Protein AF-A0A850EE92-F1 (afdb_monomer)

Structure (mmCIF, N/CA/C/O backbone):
data_AF-A0A850EE92-F1
#
_entry.id   AF-A0A850EE92-F1
#
loop_
_atom_site.group_PDB
_atom_site.id
_atom_site.type_symbol
_atom_site.label_atom_id
_atom_site.label_alt_id
_atom_site.label_comp_id
_atom_site.label_asym_id
_atom_site.label_entity_id
_atom_site.label_seq_id
_atom_site.pdbx_PDB_ins_code
_atom_site.Cartn_x
_atom_site.Cartn_y
_atom_site.Cartn_z
_atom_site.occupancy
_atom_site.B_iso_or_equiv
_atom_site.auth_seq_id
_atom_site.auth_comp_id
_atom_site.auth_asym_id
_atom_site.auth_atom_id
_atom_site.pdbx_PDB_model_num
ATOM 1 N N . MET A 1 1 ? -57.696 -21.822 19.695 1.00 56.91 1 MET A N 1
ATOM 2 C CA . MET A 1 1 ? -56.593 -21.749 18.703 1.00 56.91 1 MET A CA 1
ATOM 3 C C . MET A 1 1 ? -55.246 -21.284 19.276 1.00 56.91 1 MET A C 1
ATOM 5 O O . MET A 1 1 ? -54.225 -21.742 18.783 1.00 56.91 1 MET A O 1
ATOM 9 N N . HIS A 1 2 ? -55.198 -20.443 20.320 1.00 65.25 2 HIS A N 1
ATOM 10 C CA . HIS A 1 2 ? -53.924 -19.931 20.861 1.00 65.25 2 HIS A CA 1
ATOM 11 C C . HIS A 1 2 ? -53.046 -20.954 21.597 1.00 65.25 2 HIS A C 1
ATOM 13 O O . HIS A 1 2 ? -51.834 -20.937 21.410 1.00 65.25 2 HIS A O 1
ATOM 19 N N . LYS A 1 3 ? -53.625 -21.898 22.353 1.00 69.69 3 LYS A N 1
ATOM 20 C CA . LYS A 1 3 ? -52.836 -22.882 23.123 1.00 69.69 3 LYS A CA 1
ATOM 21 C C . LYS A 1 3 ? -51.936 -23.770 22.246 1.00 69.69 3 LYS A C 1
ATOM 23 O O . LYS A 1 3 ? -50.822 -24.083 22.639 1.00 69.69 3 LYS A O 1
ATOM 28 N N . ARG A 1 4 ? -52.375 -24.107 21.026 1.00 75.12 4 ARG A N 1
ATOM 29 C CA . ARG A 1 4 ? -51.599 -24.930 20.079 1.00 75.12 4 ARG A CA 1
ATOM 30 C C . ARG A 1 4 ? -50.374 -24.191 19.523 1.00 75.12 4 ARG A C 1
ATOM 32 O O . ARG A 1 4 ? -49.325 -24.805 19.380 1.00 75.12 4 ARG A O 1
ATOM 39 N N . LYS A 1 5 ? -50.491 -22.880 19.271 1.00 75.50 5 LYS A N 1
ATOM 40 C CA . LYS A 1 5 ? -49.380 -22.045 18.780 1.00 75.50 5 LYS A CA 1
ATOM 41 C C . LYS A 1 5 ? -48.315 -21.813 19.853 1.00 75.50 5 LYS A C 1
ATOM 43 O O . LYS A 1 5 ? -47.133 -21.858 19.541 1.00 75.50 5 LYS A O 1
ATOM 48 N N . VAL A 1 6 ? -48.731 -21.631 21.109 1.00 79.75 6 VAL A N 1
ATOM 49 C CA . VAL A 1 6 ? -47.796 -21.473 22.235 1.00 79.75 6 VAL A CA 1
ATOM 50 C C . VAL A 1 6 ? -46.966 -22.744 22.419 1.00 79.75 6 VAL A C 1
ATOM 52 O O . VAL A 1 6 ? -45.747 -22.660 22.445 1.00 79.75 6 VAL A O 1
ATOM 55 N N . ILE A 1 7 ? -47.602 -23.923 22.419 1.00 85.12 7 ILE A N 1
ATOM 56 C CA . ILE A 1 7 ? -46.894 -25.208 22.554 1.00 85.12 7 ILE A CA 1
ATOM 57 C C . ILE A 1 7 ? -45.896 -25.426 21.404 1.00 85.12 7 ILE A C 1
ATOM 59 O O . ILE A 1 7 ? -44.762 -25.825 21.649 1.00 85.12 7 ILE A O 1
ATOM 63 N N . GLN A 1 8 ? -46.274 -25.120 20.158 1.00 78.75 8 GLN A N 1
ATOM 64 C CA . GLN A 1 8 ? -45.367 -25.244 19.008 1.00 78.75 8 GLN A CA 1
ATOM 65 C C . GLN A 1 8 ? -44.145 -24.320 19.113 1.00 78.75 8 GLN A C 1
ATOM 67 O O . GLN A 1 8 ? -43.035 -24.732 18.786 1.00 78.75 8 GLN A O 1
ATOM 72 N N . MET A 1 9 ? -44.334 -23.096 19.606 1.00 80.94 9 MET A N 1
ATOM 73 C CA . MET A 1 9 ? -43.251 -22.129 19.773 1.00 80.94 9 MET A CA 1
ATOM 74 C C . MET A 1 9 ? -42.292 -22.534 20.902 1.00 80.94 9 MET A C 1
ATOM 76 O O . MET A 1 9 ? -41.080 -22.429 20.738 1.00 80.94 9 MET A O 1
ATOM 80 N N . THR A 1 10 ? -42.804 -23.082 22.010 1.00 81.44 10 THR A N 1
ATOM 81 C CA . THR A 1 10 ? -41.959 -23.600 23.100 1.00 81.44 10 THR A CA 1
ATOM 82 C C . THR A 1 10 ? -41.133 -24.812 22.658 1.00 81.4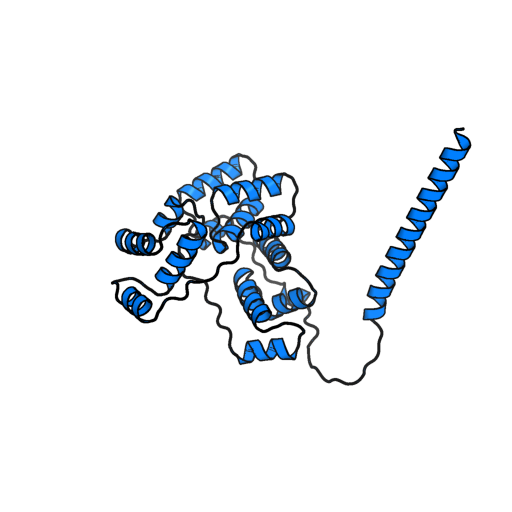4 10 THR A C 1
ATOM 84 O O . THR A 1 10 ? -39.959 -24.912 23.007 1.00 81.44 10 THR A O 1
ATOM 87 N N . VAL A 1 11 ? -41.710 -25.705 21.845 1.00 85.19 11 VAL A N 1
ATOM 88 C CA . VAL A 1 11 ? -40.990 -26.861 21.282 1.00 85.19 11 VAL A CA 1
ATOM 89 C C . VAL A 1 11 ? -39.874 -26.412 20.335 1.00 85.19 11 VAL A C 1
ATOM 91 O O . VAL A 1 11 ? -38.766 -26.935 20.417 1.00 85.19 11 VAL A O 1
ATOM 94 N N . LEU A 1 12 ? -40.118 -25.405 19.489 1.00 83.88 12 LEU A N 1
ATOM 95 C CA . LEU A 1 12 ? -39.099 -24.866 18.582 1.00 83.88 12 LEU A CA 1
ATOM 96 C C . LEU A 1 12 ? -37.901 -24.275 19.347 1.00 83.88 12 LEU A C 1
ATOM 98 O O . LEU A 1 12 ? -36.755 -24.534 18.988 1.00 83.88 12 LEU A O 1
ATOM 102 N N . ILE A 1 13 ? -38.163 -23.523 20.422 1.00 84.38 13 ILE A N 1
ATOM 103 C CA . ILE A 1 13 ? -37.115 -22.929 21.266 1.00 84.38 13 ILE A CA 1
ATOM 104 C C . ILE A 1 13 ? -36.291 -24.021 21.962 1.00 84.38 13 ILE A C 1
ATOM 106 O O . ILE A 1 13 ? -35.067 -23.927 21.997 1.00 84.38 13 ILE A O 1
ATOM 110 N N . MET A 1 14 ? -36.933 -25.086 22.455 1.00 80.81 14 MET A N 1
ATOM 111 C CA . MET A 1 14 ? -36.221 -26.227 23.044 1.00 80.81 14 MET A CA 1
ATOM 112 C C . MET A 1 14 ? -35.342 -26.963 22.024 1.00 80.81 14 MET A C 1
ATOM 114 O O . MET A 1 14 ? -34.214 -27.327 22.350 1.00 80.81 14 MET A O 1
ATOM 118 N N . ILE A 1 15 ? -35.813 -27.145 20.786 1.00 83.06 15 ILE A N 1
ATOM 119 C CA . ILE A 1 15 ? -35.017 -27.769 19.718 1.00 83.06 15 ILE A CA 1
ATOM 120 C C . ILE A 1 15 ? -33.811 -26.891 19.360 1.00 83.06 15 ILE A C 1
ATOM 122 O O . ILE A 1 15 ? -32.698 -27.401 19.266 1.00 83.06 15 ILE A O 1
ATOM 126 N N . LEU A 1 16 ? -33.998 -25.574 19.223 1.00 74.81 16 LEU A N 1
ATOM 127 C CA . LEU A 1 16 ? -32.904 -24.627 18.971 1.00 74.81 16 LEU A CA 1
ATOM 128 C C . LEU A 1 16 ? -31.862 -24.633 20.097 1.00 74.81 16 LEU A C 1
ATOM 130 O O . LEU A 1 16 ? -30.666 -24.651 19.814 1.00 74.81 16 LEU A O 1
ATOM 134 N N . ALA A 1 17 ? -32.298 -24.685 21.359 1.00 76.88 17 ALA A N 1
ATOM 135 C CA . ALA A 1 17 ? -31.398 -24.784 22.507 1.00 76.88 17 ALA A CA 1
ATOM 136 C C . ALA A 1 17 ? -30.593 -26.097 22.502 1.00 76.88 17 ALA A C 1
ATOM 138 O O . ALA A 1 17 ? -29.390 -26.075 22.756 1.00 76.88 17 ALA A O 1
ATOM 139 N N . LEU A 1 18 ? -31.221 -27.222 22.144 1.00 75.50 18 LEU A N 1
ATOM 140 C CA . LEU A 1 18 ? -30.546 -28.520 22.033 1.00 75.50 18 LEU A CA 1
ATOM 141 C C . LEU A 1 18 ? -29.536 -28.560 20.878 1.00 75.50 18 LEU A C 1
ATOM 143 O O . LEU A 1 18 ? -28.435 -29.076 21.053 1.00 75.50 18 LEU A O 1
ATOM 147 N N . VAL A 1 19 ? -29.869 -27.980 19.720 1.00 76.75 19 VAL A N 1
ATOM 148 C CA . VAL A 1 19 ? -28.941 -27.873 18.580 1.00 76.75 19 VAL A CA 1
ATOM 149 C C . VAL A 1 19 ? -27.755 -26.973 18.930 1.00 76.75 19 VAL A C 1
ATOM 151 O O . VAL A 1 19 ? -26.618 -27.312 18.608 1.00 76.75 19 VAL A O 1
ATOM 154 N N . PHE A 1 20 ? -27.989 -25.870 19.646 1.00 69.25 20 PHE A N 1
ATOM 155 C CA . PHE A 1 20 ? -26.919 -24.984 20.102 1.00 69.25 20 PHE A CA 1
ATOM 156 C C . PHE A 1 20 ? -25.996 -25.681 21.114 1.00 69.25 20 PHE A C 1
ATOM 158 O O . PHE A 1 20 ? -24.777 -25.623 20.973 1.00 69.25 20 PHE A O 1
ATOM 165 N N . GLN A 1 21 ? -26.550 -26.420 22.081 1.00 66.75 21 GLN A N 1
ATOM 166 C CA . GLN A 1 21 ? -25.757 -27.201 23.038 1.00 66.75 21 GLN A CA 1
ATOM 167 C C . GLN A 1 21 ? -24.964 -28.327 22.362 1.00 66.75 21 GLN A C 1
ATOM 169 O O . GLN A 1 21 ? -23.796 -28.522 22.692 1.00 66.75 21 GLN A O 1
ATOM 174 N N . ALA A 1 22 ? -25.551 -29.026 21.386 1.00 69.19 22 ALA A N 1
ATOM 175 C CA . ALA A 1 22 ? -24.850 -30.041 20.603 1.00 69.19 22 ALA A CA 1
ATOM 176 C C . ALA A 1 22 ? -23.732 -29.434 19.737 1.00 69.19 22 ALA A C 1
ATOM 178 O O . ALA A 1 22 ? -22.657 -30.022 19.637 1.00 69.19 22 ALA A O 1
ATOM 179 N N . GLY A 1 23 ? -23.948 -28.243 19.167 1.00 62.97 23 GLY A N 1
ATOM 180 C CA . GLY A 1 23 ? -22.934 -27.495 18.421 1.00 62.97 23 GLY A CA 1
ATOM 181 C C . GLY A 1 23 ? -21.757 -27.063 19.296 1.00 62.97 23 GLY A C 1
ATOM 182 O O . GLY A 1 23 ? -20.607 -27.276 18.920 1.00 62.97 23 GLY A O 1
ATOM 183 N N . VAL A 1 24 ? -22.029 -26.544 20.499 1.00 67.50 24 VAL A N 1
ATOM 184 C CA . VAL A 1 24 ? -20.986 -26.190 21.478 1.00 67.50 24 VAL A CA 1
ATOM 185 C C . VAL A 1 24 ? -20.224 -27.436 21.940 1.00 67.50 24 VAL A C 1
ATOM 187 O O . VAL A 1 24 ? -18.999 -27.400 21.996 1.00 67.50 24 VAL A O 1
ATOM 190 N N . PHE A 1 25 ? -20.907 -28.557 22.201 1.00 63.19 25 PHE A N 1
ATOM 191 C CA . PHE A 1 25 ? -20.247 -29.817 22.566 1.00 63.19 25 PHE A CA 1
ATOM 192 C C . PHE A 1 25 ? -19.413 -30.412 21.429 1.00 63.19 25 PHE A C 1
ATOM 194 O O . PHE A 1 25 ? -18.336 -30.937 21.687 1.00 63.19 25 PHE A O 1
ATOM 201 N N . ALA A 1 26 ? -19.872 -30.340 20.178 1.00 61.59 26 ALA A N 1
ATOM 202 C CA . ALA A 1 26 ? -19.090 -30.787 19.028 1.00 61.59 26 ALA A CA 1
ATOM 203 C C . ALA A 1 26 ? -17.853 -29.900 18.823 1.00 61.59 26 ALA A C 1
ATOM 205 O O . ALA A 1 26 ? -16.766 -30.424 18.592 1.00 61.59 26 ALA A O 1
ATOM 206 N N . TYR A 1 27 ? -17.993 -28.581 18.986 1.00 57.88 27 TYR A N 1
ATOM 207 C CA . TYR A 1 27 ? -16.882 -27.635 18.888 1.00 57.88 27 TYR A CA 1
ATOM 208 C C . TYR A 1 27 ? -15.830 -27.868 19.980 1.00 57.88 27 TYR A C 1
ATOM 210 O O . TYR A 1 27 ? -14.642 -27.954 19.680 1.00 57.88 27 TYR A O 1
ATOM 218 N N . THR A 1 28 ? -16.245 -28.061 21.237 1.00 59.94 28 THR A N 1
ATOM 219 C CA . THR A 1 28 ? -15.303 -28.356 22.328 1.00 59.94 28 THR A CA 1
ATOM 220 C C . THR A 1 28 ? -14.673 -29.737 22.192 1.00 59.94 28 THR A C 1
ATOM 222 O O . THR A 1 28 ? -13.505 -29.889 22.535 1.00 59.94 28 THR A O 1
ATOM 225 N N . LYS A 1 29 ? -15.377 -30.736 21.639 1.00 53.06 29 LYS A N 1
ATOM 226 C CA . LYS A 1 29 ? -14.781 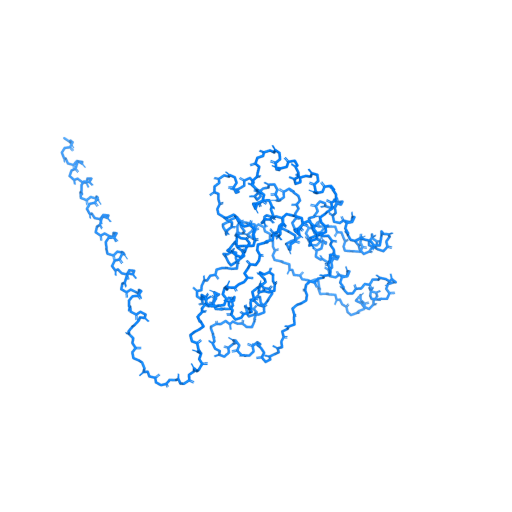-32.050 21.348 1.00 53.06 29 LYS A CA 1
ATOM 227 C C . LYS A 1 29 ? -13.774 -31.993 20.203 1.00 53.06 29 LYS A C 1
ATOM 229 O O . LYS A 1 29 ? -12.739 -32.631 20.314 1.00 53.06 29 LYS A O 1
ATOM 234 N N . VAL A 1 30 ? -14.032 -31.230 19.140 1.00 50.28 30 VAL A N 1
ATOM 235 C CA . VAL A 1 30 ? -13.058 -31.026 18.051 1.00 50.28 30 VAL A CA 1
ATOM 236 C C . VAL A 1 30 ? -11.829 -30.270 18.566 1.00 50.28 30 VAL A C 1
ATOM 238 O O . VAL A 1 30 ? -10.710 -30.680 18.278 1.00 50.28 30 VAL A O 1
ATOM 241 N N . ALA A 1 31 ? -12.022 -29.258 19.418 1.00 50.53 31 ALA A N 1
ATOM 242 C CA . ALA A 1 31 ? -10.922 -28.551 20.076 1.00 50.53 31 ALA A CA 1
ATOM 243 C C . ALA A 1 31 ? -10.152 -29.426 21.091 1.00 50.53 31 ALA A C 1
ATOM 245 O O . ALA A 1 31 ? -8.950 -29.256 21.261 1.00 50.53 31 ALA A O 1
ATOM 246 N N . ALA A 1 32 ? -10.814 -30.384 21.751 1.00 43.31 32 ALA A N 1
ATOM 247 C CA . ALA A 1 32 ? -10.183 -31.282 22.723 1.00 43.31 32 ALA A CA 1
ATOM 248 C C . ALA A 1 32 ? -9.509 -32.515 22.087 1.00 43.31 32 ALA A C 1
ATOM 250 O O . ALA A 1 32 ? -8.540 -33.028 22.641 1.00 43.31 32 ALA A O 1
ATOM 251 N N . VAL A 1 33 ? -9.978 -32.982 20.924 1.00 44.41 33 VAL A N 1
ATOM 252 C CA . VAL A 1 33 ? -9.369 -34.102 20.175 1.00 44.41 33 VAL A CA 1
ATOM 253 C C . VAL A 1 33 ? -8.049 -33.694 19.503 1.00 44.41 33 VAL A C 1
ATOM 255 O O . VAL A 1 33 ? -7.228 -34.557 19.217 1.00 44.41 33 VAL A O 1
ATOM 258 N N . GLN A 1 34 ? -7.770 -32.395 19.346 1.00 44.06 34 GLN A N 1
ATOM 259 C CA . GLN A 1 34 ? -6.450 -31.912 18.918 1.00 44.06 34 GLN A CA 1
ATOM 260 C C . GLN A 1 34 ? -5.359 -31.995 19.999 1.00 44.06 34 GLN A C 1
ATOM 262 O O . GLN A 1 34 ? -4.189 -31.863 19.662 1.00 44.06 34 GLN A O 1
ATOM 267 N N . ASN A 1 35 ? -5.714 -32.261 21.263 1.00 44.28 35 ASN A N 1
ATOM 268 C CA . ASN A 1 35 ? -4.758 -32.282 22.377 1.00 44.28 35 ASN A CA 1
ATOM 269 C C . ASN A 1 35 ? -4.468 -33.677 22.947 1.00 44.28 35 ASN A C 1
ATOM 271 O O . ASN A 1 35 ? -3.773 -33.767 23.950 1.00 44.28 35 ASN A O 1
ATOM 275 N N . ASN A 1 36 ? -4.975 -34.759 22.349 1.00 43.72 36 ASN A N 1
ATOM 276 C CA . ASN A 1 36 ? -4.663 -36.120 22.795 1.00 43.72 36 ASN A CA 1
ATOM 277 C C . ASN A 1 36 ? -4.702 -37.109 21.621 1.00 43.72 36 ASN A C 1
ATOM 279 O O . ASN A 1 36 ? -5.711 -37.781 21.406 1.00 43.72 36 ASN A O 1
ATOM 283 N N . HIS A 1 37 ? -3.596 -37.221 20.885 1.00 37.47 37 HIS A N 1
ATOM 284 C CA . HIS A 1 37 ? -3.200 -38.513 20.331 1.00 37.47 37 HIS A CA 1
ATOM 285 C C . HIS A 1 37 ? -1.677 -38.618 20.208 1.00 37.47 37 HIS A C 1
ATOM 287 O O . HIS A 1 37 ? -1.041 -37.871 19.471 1.00 37.47 37 HIS A O 1
ATOM 293 N N . ASP A 1 38 ? -1.168 -39.561 20.996 1.00 36.72 38 ASP A N 1
ATOM 294 C CA . ASP A 1 38 ? 0.151 -40.182 21.052 1.00 36.72 38 ASP A CA 1
ATOM 295 C C . ASP A 1 38 ? 1.101 -39.963 19.864 1.00 36.72 38 ASP A C 1
ATOM 297 O O . ASP A 1 38 ? 0.851 -40.385 18.733 1.00 36.72 38 ASP A O 1
ATOM 301 N N . GLU A 1 39 ? 2.257 -39.387 20.206 1.00 43.28 39 GLU A N 1
ATOM 302 C CA . GLU A 1 39 ? 3.597 -39.914 19.924 1.00 43.28 39 GLU A CA 1
ATOM 303 C C . GLU A 1 39 ? 3.634 -41.201 19.078 1.00 43.28 39 GLU A C 1
ATOM 305 O O . GLU A 1 39 ? 3.731 -42.327 19.566 1.00 43.28 39 GLU A O 1
ATOM 310 N N . SER A 1 40 ? 3.675 -41.009 17.763 1.00 38.09 40 SER A N 1
ATOM 311 C CA . SER A 1 40 ? 4.392 -41.901 16.860 1.00 38.09 40 SER A CA 1
ATOM 312 C C . SER A 1 40 ? 5.526 -41.097 16.240 1.00 38.09 40 SER A C 1
ATOM 314 O O . SER A 1 40 ? 5.304 -40.206 15.424 1.00 38.09 40 SER A O 1
ATOM 316 N N . ALA A 1 41 ? 6.727 -41.390 16.733 1.00 44.22 41 ALA A N 1
ATOM 317 C CA . ALA A 1 41 ? 8.036 -40.901 16.328 1.00 44.22 41 ALA A CA 1
ATOM 318 C C . ALA A 1 41 ? 8.118 -40.338 14.895 1.00 44.22 41 ALA A C 1
ATOM 320 O O . ALA A 1 41 ? 8.374 -41.064 13.933 1.00 44.22 41 ALA A O 1
ATOM 321 N N . LEU A 1 42 ? 8.026 -39.014 14.784 1.00 35.12 42 LEU A N 1
ATOM 322 C CA . LEU A 1 42 ? 8.759 -38.270 13.773 1.00 35.12 42 LEU A CA 1
ATOM 323 C C . LEU A 1 42 ? 9.428 -37.080 14.456 1.00 35.12 42 LEU A C 1
ATOM 325 O O . LEU A 1 42 ? 8.796 -36.104 14.848 1.00 35.12 42 LEU A O 1
ATOM 329 N N . ASP A 1 43 ? 10.730 -37.240 14.631 1.00 42.84 43 ASP A N 1
ATOM 330 C CA . ASP A 1 43 ? 11.697 -36.245 15.060 1.00 42.84 43 ASP A CA 1
ATOM 331 C C . ASP A 1 43 ? 11.644 -35.034 14.107 1.00 42.84 43 ASP A C 1
ATOM 333 O O . ASP A 1 43 ? 12.321 -34.993 13.081 1.00 42.84 43 ASP A O 1
ATOM 337 N N . SER A 1 44 ? 10.779 -34.058 14.396 1.00 35.75 44 SER A N 1
ATOM 338 C CA . SER A 1 44 ? 10.851 -32.729 13.789 1.00 35.75 44 SER A CA 1
ATOM 339 C C . SER A 1 44 ? 10.878 -31.676 14.885 1.00 35.75 44 SER A C 1
ATOM 341 O O . SER A 1 44 ? 9.862 -31.239 15.420 1.00 35.75 44 SER A O 1
ATOM 343 N N . LYS A 1 45 ? 12.111 -31.307 15.200 1.00 36.56 45 LYS A N 1
ATOM 344 C CA . LYS A 1 45 ? 12.603 -30.171 15.968 1.00 36.56 45 LYS A CA 1
ATOM 345 C C . LYS A 1 45 ? 11.989 -28.831 15.518 1.00 36.56 45 LYS A C 1
ATOM 347 O O . LYS A 1 45 ? 12.682 -27.993 14.948 1.00 36.56 45 LYS A O 1
ATOM 352 N N . TYR A 1 46 ? 10.706 -28.618 15.778 1.00 41.28 46 TYR A N 1
ATOM 353 C CA . TYR A 1 46 ? 10.121 -27.284 15.836 1.00 41.28 46 TYR A CA 1
ATOM 354 C C . TYR A 1 46 ? 9.882 -26.977 17.305 1.00 41.28 46 TYR A C 1
ATOM 356 O O . TYR A 1 46 ? 8.953 -27.481 17.927 1.00 41.28 46 TYR A O 1
ATOM 364 N N . GLU A 1 47 ? 10.810 -26.202 17.860 1.00 42.38 47 GLU A N 1
ATOM 365 C CA . GLU A 1 47 ? 10.622 -25.468 19.104 1.00 42.38 47 GLU A CA 1
ATOM 366 C C . GLU A 1 47 ? 9.234 -24.820 19.044 1.00 42.38 47 GLU A C 1
ATOM 368 O O . GLU A 1 47 ? 8.933 -24.106 18.086 1.00 42.38 47 GLU A O 1
ATOM 373 N N . GLU A 1 48 ? 8.371 -25.128 20.010 1.00 43.91 48 GLU A N 1
ATOM 374 C CA . GLU A 1 48 ? 7.099 -24.444 20.205 1.00 43.91 48 GLU A CA 1
ATOM 375 C C . GLU A 1 48 ? 7.433 -22.957 20.377 1.00 43.91 48 GLU A C 1
ATOM 377 O O . GLU A 1 48 ? 7.903 -22.523 21.429 1.00 43.91 48 GLU A O 1
ATOM 382 N N . ILE A 1 49 ? 7.338 -22.194 19.282 1.00 47.03 49 ILE A N 1
ATOM 383 C CA . ILE A 1 49 ? 7.672 -20.775 19.271 1.00 47.03 49 ILE A CA 1
ATOM 384 C C . ILE A 1 49 ? 6.715 -20.123 20.261 1.00 47.03 49 ILE A C 1
ATOM 386 O O . ILE A 1 49 ? 5.518 -20.012 19.995 1.00 47.03 49 ILE A O 1
ATOM 390 N N . ASP A 1 50 ? 7.239 -19.700 21.411 1.00 54.22 50 ASP A N 1
ATOM 391 C CA . ASP A 1 50 ? 6.507 -18.901 22.386 1.00 54.22 50 ASP A CA 1
ATOM 392 C C . ASP A 1 50 ? 6.220 -17.529 21.757 1.00 54.22 50 ASP A C 1
ATOM 394 O O . ASP A 1 50 ? 6.968 -16.560 21.915 1.00 54.22 50 ASP A O 1
ATOM 398 N N . LEU A 1 51 ? 5.135 -17.466 20.977 1.00 48.06 51 LEU A N 1
ATOM 399 C CA . LEU A 1 51 ? 4.680 -16.288 20.236 1.00 48.06 51 LEU A CA 1
ATOM 400 C C . LEU A 1 51 ? 4.502 -15.070 21.158 1.00 48.06 51 LEU A C 1
ATOM 402 O O . LEU A 1 51 ? 4.665 -13.936 20.710 1.00 48.06 51 LEU A O 1
ATOM 406 N N . LYS A 1 52 ? 4.248 -15.286 22.459 1.00 47.66 52 LYS A N 1
ATOM 407 C CA . LYS A 1 52 ? 4.144 -14.207 23.453 1.00 47.66 52 LYS A CA 1
ATOM 408 C C . LYS A 1 52 ? 5.498 -13.585 23.789 1.00 47.66 52 LYS A C 1
ATOM 410 O O . LYS A 1 52 ? 5.556 -12.404 24.121 1.00 47.66 52 LYS A O 1
ATOM 415 N N . LYS A 1 53 ? 6.589 -14.349 23.689 1.00 48.50 53 LYS A N 1
ATOM 416 C CA . LYS A 1 53 ? 7.953 -13.886 23.979 1.00 48.50 53 LYS A CA 1
ATOM 417 C C . LYS A 1 53 ? 8.594 -13.146 22.800 1.00 48.50 53 LYS A C 1
ATOM 419 O O . LYS A 1 53 ? 9.470 -12.317 23.026 1.00 48.50 53 LYS A O 1
ATOM 424 N N . LEU A 1 54 ? 8.136 -13.387 21.565 1.00 47.06 54 LEU A N 1
ATOM 425 C CA . LEU A 1 54 ? 8.567 -12.641 20.369 1.00 47.06 54 LEU A CA 1
ATOM 426 C C . LEU A 1 54 ? 7.836 -11.301 20.164 1.00 47.06 54 LEU A C 1
ATOM 428 O O . LEU A 1 54 ? 8.371 -10.421 19.497 1.00 47.06 54 LEU A O 1
ATOM 432 N N . GLN A 1 55 ? 6.656 -11.102 20.758 1.00 50.50 55 GLN A N 1
ATOM 433 C CA . GLN A 1 55 ? 5.865 -9.867 20.610 1.00 50.50 55 GLN A CA 1
ATOM 434 C C . GLN A 1 55 ? 6.413 -8.650 21.388 1.00 50.50 55 GLN A C 1
ATOM 436 O O . GLN A 1 55 ? 5.916 -7.533 21.234 1.00 50.50 55 GLN A O 1
ATOM 441 N N . SER A 1 56 ? 7.441 -8.810 22.229 1.00 44.19 56 SER A N 1
ATOM 442 C CA . SER A 1 56 ? 7.854 -7.775 23.182 1.00 44.19 56 SER A CA 1
ATOM 443 C C . SER A 1 56 ? 8.854 -6.750 22.619 1.00 44.19 56 SER A C 1
ATOM 445 O O . SER A 1 56 ? 9.965 -6.652 23.141 1.00 44.19 56 SER A O 1
ATOM 447 N N . LYS A 1 57 ? 8.478 -5.973 21.587 1.00 51.19 57 LYS A N 1
ATOM 448 C CA . LYS A 1 57 ? 8.995 -4.596 21.366 1.00 51.19 57 LYS A CA 1
ATOM 449 C C . LYS A 1 57 ? 8.293 -3.811 20.240 1.00 51.19 57 LYS A C 1
ATOM 451 O O . LYS A 1 57 ? 8.960 -3.186 19.420 1.00 51.19 57 LYS A O 1
ATOM 456 N N . ILE A 1 58 ? 6.961 -3.795 20.180 1.00 55.94 58 ILE A N 1
ATOM 457 C CA . ILE A 1 58 ? 6.277 -2.875 19.253 1.00 55.94 58 ILE A CA 1
ATOM 458 C C . ILE A 1 58 ? 6.328 -1.465 19.855 1.00 55.94 58 ILE A C 1
ATOM 460 O O . ILE A 1 58 ? 5.596 -1.139 20.787 1.00 55.94 58 ILE A O 1
ATOM 464 N N . THR A 1 59 ? 7.248 -0.636 19.361 1.00 61.47 59 THR A N 1
ATOM 465 C CA . THR A 1 59 ? 7.256 0.800 19.657 1.00 61.47 59 THR A CA 1
ATOM 466 C C . THR A 1 59 ? 6.105 1.433 18.886 1.00 61.47 59 THR A C 1
ATOM 468 O O . THR A 1 59 ? 6.124 1.437 17.657 1.00 61.47 59 THR A O 1
ATOM 471 N N . LYS A 1 60 ? 5.104 1.956 19.600 1.00 75.25 60 LYS A N 1
ATOM 472 C CA . LYS A 1 60 ? 3.976 2.673 18.996 1.00 75.25 60 LYS A CA 1
ATOM 473 C C . LYS A 1 60 ? 4.481 3.838 18.141 1.00 75.25 60 LYS A C 1
ATOM 475 O O . LYS A 1 60 ? 5.324 4.615 18.597 1.00 75.25 60 LYS A O 1
ATOM 480 N N . VAL A 1 61 ? 3.961 3.953 16.921 1.00 82.56 61 VAL A N 1
ATOM 481 C CA . VAL A 1 61 ? 4.353 5.006 15.978 1.00 82.56 61 VAL A CA 1
ATOM 482 C C . VAL A 1 61 ? 3.587 6.284 16.308 1.00 82.56 61 VAL A C 1
ATOM 484 O O . VAL A 1 61 ? 2.361 6.273 16.419 1.00 82.56 61 VAL A O 1
ATOM 487 N N . THR A 1 62 ? 4.298 7.398 16.483 1.00 87.81 62 THR A N 1
ATOM 488 C CA . THR A 1 62 ? 3.661 8.708 16.680 1.00 87.81 62 THR A CA 1
ATOM 489 C C . THR A 1 62 ? 3.144 9.267 15.355 1.00 87.81 62 THR A C 1
ATOM 491 O O . THR A 1 62 ? 3.634 8.918 14.282 1.00 87.81 62 THR A O 1
ATOM 494 N N . PHE A 1 63 ? 2.181 10.189 15.411 1.00 87.69 63 PHE A N 1
ATOM 495 C CA . PHE A 1 63 ? 1.659 10.841 14.206 1.00 87.69 63 PHE A CA 1
ATOM 496 C C . PHE A 1 63 ? 2.760 11.558 13.397 1.00 87.69 63 PHE A C 1
ATOM 498 O O . PHE A 1 63 ? 2.822 11.440 12.177 1.00 87.69 63 PHE A O 1
ATOM 505 N N . GLU A 1 64 ? 3.707 12.216 14.069 1.00 89.88 64 GLU A N 1
ATOM 506 C CA . GLU A 1 64 ? 4.864 12.851 13.421 1.00 89.88 64 GLU A CA 1
ATOM 507 C C . GLU A 1 64 ? 5.786 11.835 12.728 1.00 89.88 64 GLU A C 1
ATOM 509 O O . GLU A 1 64 ? 6.270 12.079 11.620 1.00 89.88 64 GLU A O 1
ATOM 514 N N . GLN A 1 65 ? 6.024 10.681 13.364 1.00 91.75 65 GLN A N 1
ATOM 515 C CA . GLN A 1 65 ? 6.798 9.593 12.763 1.00 91.75 65 GLN A CA 1
ATOM 516 C C . GLN A 1 65 ? 6.095 9.050 11.520 1.00 91.75 65 GLN A C 1
ATOM 518 O O . GLN A 1 65 ? 6.755 8.867 10.501 1.00 91.75 65 GLN A O 1
ATOM 523 N N . PHE A 1 66 ? 4.774 8.879 11.580 1.00 92.56 66 PHE A N 1
ATOM 524 C CA . PHE A 1 66 ? 3.949 8.466 10.449 1.00 92.56 66 PHE A CA 1
ATOM 525 C C . PHE A 1 66 ? 4.074 9.440 9.264 1.00 92.56 66 PHE A C 1
ATOM 527 O O . PHE A 1 66 ? 4.418 9.019 8.159 1.00 92.56 66 PHE A O 1
ATOM 534 N N . LEU A 1 67 ? 3.891 10.749 9.487 1.00 93.06 67 LEU A N 1
ATOM 535 C CA . LEU A 1 67 ? 4.005 11.749 8.415 1.00 93.06 67 LEU A CA 1
ATOM 536 C C . LEU A 1 67 ? 5.382 11.711 7.735 1.00 93.06 67 LEU A C 1
ATOM 538 O O . LEU A 1 67 ? 5.489 11.834 6.512 1.00 93.06 67 LEU A O 1
ATOM 542 N N . LYS A 1 68 ? 6.437 11.504 8.532 1.00 91.88 68 LYS A N 1
ATOM 543 C CA . LYS A 1 68 ? 7.818 11.412 8.055 1.00 91.88 68 LYS A CA 1
ATOM 544 C C . LYS A 1 68 ? 8.103 10.111 7.302 1.00 91.88 68 LYS A C 1
ATOM 546 O O . LYS A 1 68 ? 8.750 10.161 6.259 1.00 91.88 68 LYS A O 1
ATOM 551 N N . GLU A 1 69 ? 7.656 8.971 7.828 1.00 89.94 69 GLU A N 1
ATOM 552 C CA . GLU A 1 69 ? 7.854 7.635 7.245 1.00 89.94 69 GLU A CA 1
ATOM 553 C C . GLU A 1 69 ? 7.261 7.567 5.837 1.00 89.94 69 GLU A C 1
ATOM 555 O O . GLU A 1 69 ? 7.958 7.214 4.884 1.00 89.94 69 GLU A O 1
ATOM 560 N N . PHE A 1 70 ? 6.012 8.010 5.690 1.00 91.06 70 PHE A N 1
ATOM 561 C CA . PHE A 1 70 ? 5.301 7.978 4.413 1.00 91.06 70 PHE A CA 1
ATOM 562 C C . PHE A 1 70 ? 5.595 9.177 3.510 1.00 91.06 70 PHE A C 1
ATOM 564 O O . PHE A 1 70 ? 5.116 9.216 2.372 1.00 91.06 70 PHE A O 1
ATOM 571 N N . LYS A 1 71 ? 6.392 10.147 3.988 1.00 91.81 71 LYS A N 1
ATOM 572 C CA . LYS A 1 71 ? 6.644 11.428 3.309 1.00 91.81 71 LYS A CA 1
ATOM 573 C C . LYS A 1 71 ? 5.328 12.029 2.809 1.00 91.81 71 LYS A C 1
ATOM 575 O O . LYS A 1 71 ? 5.174 12.313 1.621 1.00 91.81 71 LYS A O 1
ATOM 580 N N . VAL A 1 72 ? 4.352 12.121 3.713 1.00 92.06 72 VAL A N 1
ATOM 581 C CA . VAL A 1 72 ? 2.986 12.528 3.372 1.00 92.06 72 VAL A CA 1
ATOM 582 C C . VAL A 1 72 ? 3.030 13.914 2.741 1.00 92.06 72 VAL A C 1
ATOM 584 O O . VAL A 1 72 ? 3.610 14.843 3.303 1.00 92.06 72 VAL A O 1
ATOM 587 N N . GLN A 1 73 ? 2.436 14.051 1.561 1.00 91.06 73 GLN A N 1
ATOM 588 C CA . GLN A 1 73 ? 2.466 15.299 0.804 1.00 91.06 73 GLN A CA 1
ATOM 589 C C . GLN A 1 73 ? 1.639 16.379 1.505 1.00 91.06 73 GLN A C 1
ATOM 591 O O . GLN A 1 73 ? 0.640 16.062 2.144 1.00 91.06 73 GLN A O 1
ATOM 596 N N . GLU A 1 74 ? 2.012 17.652 1.360 1.00 91.44 74 GLU A N 1
ATOM 597 C CA . GLU A 1 74 ? 1.368 18.770 2.072 1.00 91.44 74 GLU A CA 1
ATOM 598 C C . GLU A 1 74 ? -0.157 18.810 1.864 1.00 91.44 74 GLU A C 1
ATOM 600 O O . GLU A 1 74 ? -0.914 18.947 2.824 1.00 91.44 74 GLU A O 1
ATOM 605 N N . VAL A 1 75 ? -0.619 18.577 0.629 1.00 90.56 75 VAL A N 1
ATOM 606 C CA . VAL A 1 75 ? -2.054 18.496 0.302 1.00 90.56 75 VAL A CA 1
ATOM 607 C C . VAL A 1 75 ? -2.781 17.411 1.110 1.00 90.56 75 VAL A C 1
ATOM 609 O O . VAL A 1 75 ? -3.928 17.592 1.518 1.00 90.56 75 VAL A O 1
ATOM 612 N N . TYR A 1 76 ? -2.107 16.298 1.403 1.00 94.31 76 TYR A N 1
ATOM 613 C CA . TYR A 1 76 ? -2.656 15.213 2.210 1.00 94.31 76 TYR A CA 1
ATOM 614 C C . TYR A 1 76 ? -2.511 15.478 3.709 1.00 94.31 76 TYR A C 1
ATOM 616 O O . TYR A 1 76 ? -3.399 15.093 4.462 1.00 94.31 76 TYR A O 1
ATOM 624 N N . GLN A 1 77 ? -1.475 16.194 4.156 1.00 94.50 77 GLN A N 1
ATOM 625 C CA . GLN A 1 77 ? -1.364 16.633 5.554 1.00 94.50 77 GLN A CA 1
ATOM 626 C C . GLN A 1 77 ? -2.543 17.534 5.941 1.00 94.50 77 GLN A C 1
ATOM 628 O O . GLN A 1 77 ? -3.226 17.259 6.923 1.00 94.50 77 GLN A O 1
ATOM 633 N N . GLN A 1 78 ? -2.867 18.525 5.105 1.00 93.62 78 GLN A N 1
ATOM 634 C CA . GLN A 1 78 ? -4.030 19.400 5.308 1.00 93.62 78 GLN A CA 1
ATOM 635 C C . GLN A 1 78 ? -5.345 18.604 5.349 1.00 93.62 78 GLN A C 1
ATOM 637 O O . GLN A 1 78 ? -6.252 18.897 6.131 1.00 93.62 78 GLN A O 1
ATOM 642 N N . LYS A 1 79 ? -5.455 17.558 4.519 1.00 94.81 79 LYS A N 1
ATOM 643 C CA . LYS A 1 79 ? -6.612 16.659 4.523 1.00 94.81 79 LYS A CA 1
ATOM 644 C C . LYS A 1 79 ? -6.697 15.839 5.813 1.00 94.81 79 LYS A C 1
ATOM 646 O O . LYS A 1 79 ? -7.792 15.708 6.355 1.00 94.81 79 LYS A O 1
ATOM 651 N N . ILE A 1 80 ? -5.571 15.332 6.319 1.00 95.12 80 ILE A N 1
ATOM 652 C CA . ILE A 1 80 ? -5.508 14.640 7.612 1.00 95.12 80 ILE A CA 1
ATOM 653 C C . ILE A 1 80 ? -5.949 15.582 8.739 1.00 95.12 80 ILE A C 1
ATOM 655 O O . ILE A 1 80 ? -6.824 15.221 9.519 1.00 95.12 80 ILE A O 1
ATOM 659 N N . GLU A 1 81 ? -5.401 16.797 8.804 1.00 93.94 81 GLU A N 1
ATOM 660 C CA . GLU A 1 81 ? -5.763 17.795 9.821 1.00 93.94 81 GLU A CA 1
ATOM 661 C C . GLU A 1 81 ? -7.261 18.108 9.803 1.00 93.94 81 GLU A C 1
ATOM 663 O O . GLU A 1 81 ? -7.908 18.166 10.852 1.00 93.94 81 GLU A O 1
ATOM 668 N N . LYS A 1 82 ? -7.841 18.231 8.603 1.00 94.75 82 LYS A N 1
ATOM 669 C CA . LYS A 1 82 ? -9.283 18.393 8.434 1.00 94.75 82 LYS A CA 1
ATOM 670 C C . LYS A 1 82 ? -10.059 17.202 9.008 1.00 94.75 82 LYS A C 1
ATOM 672 O O . LYS A 1 82 ? -10.969 17.430 9.801 1.00 94.75 82 LYS A O 1
ATOM 677 N N . LEU A 1 83 ? -9.695 15.963 8.672 1.00 94.06 83 LEU A N 1
ATOM 678 C CA . LEU A 1 83 ? -10.356 14.758 9.200 1.00 94.06 83 LEU A CA 1
ATOM 679 C C . LEU A 1 83 ? -10.265 14.692 10.734 1.00 94.06 83 LEU A C 1
ATOM 681 O O . LEU A 1 83 ? -11.250 14.384 11.402 1.00 94.06 83 LEU A O 1
ATOM 685 N N . ILE A 1 84 ? -9.119 15.062 11.310 1.00 93.88 84 ILE A N 1
ATOM 686 C CA . ILE A 1 84 ? -8.954 15.159 12.767 1.00 93.88 84 ILE A CA 1
ATOM 687 C C . ILE A 1 84 ? -9.916 16.205 13.348 1.00 93.88 84 ILE A C 1
ATOM 689 O O . ILE A 1 84 ? -10.597 15.931 14.335 1.00 93.88 84 ILE A O 1
ATOM 693 N N . SER A 1 85 ? -10.035 17.381 12.721 1.00 93.19 85 SER A N 1
ATOM 694 C CA . SER A 1 85 ? -10.973 18.424 13.167 1.00 93.19 85 SER A CA 1
ATOM 695 C C . SER A 1 85 ? -12.448 18.012 13.054 1.00 93.19 85 SER A C 1
ATOM 697 O O . SER A 1 85 ? -13.281 18.485 13.824 1.00 93.19 85 SER A O 1
ATOM 699 N N . GLU A 1 86 ? -12.767 17.103 12.128 1.00 94.12 86 GLU A N 1
ATOM 700 C CA . GLU A 1 86 ? -14.101 16.522 11.931 1.00 94.12 86 GLU A CA 1
ATOM 701 C C . GLU A 1 86 ? -14.413 15.395 12.936 1.00 94.12 86 GLU A C 1
ATOM 703 O O . GLU A 1 86 ? -15.534 14.889 12.970 1.00 94.12 86 GLU A O 1
ATOM 708 N N . GLY A 1 87 ? -13.451 15.031 13.792 1.00 93.75 87 GLY A N 1
ATOM 709 C CA . GLY A 1 87 ? -13.619 14.061 14.874 1.00 93.75 87 GLY A CA 1
ATOM 710 C C . GLY A 1 87 ? -13.242 12.626 14.511 1.00 93.75 87 GLY A C 1
ATOM 711 O O . GLY A 1 87 ? -13.545 11.711 15.279 1.00 93.75 87 GLY A O 1
ATOM 712 N N . TYR A 1 88 ? -12.579 12.402 13.373 1.00 95.00 88 TYR A N 1
ATOM 713 C CA . TYR A 1 88 ? -12.045 11.082 13.045 1.00 95.00 88 TYR A CA 1
ATOM 714 C C . TYR A 1 88 ? -10.898 10.705 13.990 1.00 95.00 88 TYR A C 1
ATOM 716 O O . TYR A 1 88 ? -10.061 11.530 14.360 1.00 95.00 88 TYR A O 1
ATOM 724 N N . ASN A 1 89 ? -10.846 9.427 14.367 1.00 95.19 89 ASN A N 1
ATOM 725 C CA . ASN A 1 89 ? -9.780 8.901 15.207 1.00 95.19 89 ASN A CA 1
ATOM 726 C C . ASN A 1 89 ? -8.445 8.871 14.436 1.00 95.19 89 ASN A C 1
ATOM 728 O O . ASN A 1 89 ? -8.376 8.368 13.315 1.00 95.19 89 ASN A O 1
ATOM 732 N N . VAL A 1 90 ? -7.373 9.378 15.054 1.00 95.19 90 VAL A N 1
ATOM 733 C CA . VAL A 1 90 ? -6.041 9.468 14.426 1.00 95.19 90 VAL A CA 1
ATOM 734 C C . VAL A 1 90 ? -5.481 8.091 14.060 1.00 95.19 90 VAL A C 1
ATOM 736 O O . VAL A 1 90 ? -4.895 7.943 12.991 1.00 95.19 90 VAL A O 1
ATOM 739 N N . ALA A 1 91 ? -5.674 7.073 14.904 1.00 96.06 91 ALA A N 1
ATOM 740 C CA . ALA A 1 91 ? -5.212 5.723 14.595 1.00 96.06 91 ALA A CA 1
ATOM 741 C C . ALA A 1 91 ? -5.930 5.175 13.357 1.00 96.06 91 ALA A C 1
ATOM 743 O O . ALA A 1 91 ? -5.278 4.638 12.469 1.00 96.06 91 ALA A O 1
ATOM 744 N N . ASP A 1 92 ? -7.242 5.384 13.247 1.00 97.75 92 ASP A N 1
ATOM 745 C CA . ASP A 1 92 ? -8.017 4.948 12.083 1.00 97.75 92 ASP A CA 1
ATOM 746 C C . ASP A 1 92 ? -7.575 5.650 10.785 1.00 97.75 92 ASP A C 1
ATOM 748 O O . ASP A 1 92 ? -7.431 4.996 9.749 1.00 97.75 92 ASP A O 1
ATOM 752 N N . ILE A 1 93 ? -7.283 6.956 10.850 1.00 97.50 93 ILE A N 1
ATOM 753 C CA . ILE A 1 93 ? -6.687 7.742 9.752 1.00 97.50 93 ILE A CA 1
ATOM 754 C C . ILE A 1 93 ? -5.371 7.103 9.287 1.00 97.50 93 ILE A C 1
ATOM 756 O O . ILE A 1 93 ? -5.211 6.838 8.092 1.00 97.50 93 ILE A O 1
ATOM 760 N N . CYS A 1 94 ? -4.455 6.827 10.221 1.00 97.06 94 CYS A N 1
ATOM 761 C CA . CYS A 1 94 ? -3.151 6.232 9.927 1.00 97.06 94 CYS A CA 1
ATOM 762 C C . CYS A 1 94 ? -3.268 4.808 9.369 1.00 97.06 94 CYS A C 1
ATOM 764 O O . CYS A 1 94 ? -2.598 4.493 8.390 1.00 97.06 94 CYS A O 1
ATOM 766 N N . ILE A 1 95 ? -4.136 3.964 9.943 1.00 97.56 95 ILE A N 1
ATOM 767 C CA . ILE A 1 95 ? -4.363 2.582 9.491 1.00 97.56 95 ILE A CA 1
ATOM 768 C C . ILE A 1 95 ? -4.863 2.572 8.043 1.00 97.56 95 ILE A C 1
ATOM 770 O O . ILE A 1 95 ? -4.320 1.852 7.203 1.00 97.56 95 ILE A O 1
ATOM 774 N N . ALA A 1 96 ? -5.878 3.384 7.737 1.00 98.25 96 ALA A N 1
ATOM 775 C CA . ALA A 1 96 ? -6.430 3.463 6.390 1.00 98.25 96 ALA A CA 1
ATOM 776 C C . ALA A 1 96 ? -5.399 4.000 5.385 1.00 98.25 96 ALA A C 1
ATOM 778 O O . ALA A 1 96 ? -5.306 3.486 4.269 1.00 98.25 96 ALA A O 1
ATOM 779 N N . TYR A 1 97 ? -4.605 4.998 5.787 1.00 97.69 97 TYR A N 1
ATOM 780 C CA . TYR A 1 97 ? -3.569 5.572 4.935 1.00 97.69 97 TYR A CA 1
ATOM 781 C C . TYR A 1 97 ? -2.437 4.575 4.669 1.00 97.69 97 TYR A C 1
ATOM 783 O O . TYR A 1 97 ? -2.099 4.373 3.511 1.00 97.69 97 TYR A O 1
ATOM 791 N N . ASP A 1 98 ? -1.866 3.928 5.694 1.00 96.12 98 ASP A N 1
ATOM 792 C CA . ASP A 1 98 ? -0.794 2.921 5.549 1.00 96.12 98 ASP A CA 1
ATOM 793 C C . ASP A 1 98 ? -1.265 1.774 4.635 1.00 96.12 98 ASP A C 1
ATOM 795 O O . ASP A 1 98 ? -0.611 1.422 3.645 1.00 96.12 98 ASP A O 1
ATOM 799 N N . PHE A 1 99 ? -2.480 1.267 4.876 1.00 97.12 99 PHE A N 1
ATOM 800 C CA . PHE A 1 99 ? -3.064 0.229 4.037 1.00 97.12 99 PHE A CA 1
ATOM 801 C C . PHE A 1 99 ? -3.146 0.651 2.562 1.00 97.12 99 PHE A C 1
ATOM 803 O O . PHE A 1 99 ? -2.692 -0.093 1.690 1.00 97.12 99 PHE A O 1
ATOM 810 N N . LEU A 1 100 ? -3.693 1.831 2.262 1.00 97.06 100 LEU A N 1
ATOM 811 C CA . LEU A 1 100 ? -3.829 2.308 0.883 1.00 97.06 100 LEU A CA 1
ATOM 812 C C . LEU A 1 100 ? -2.501 2.750 0.268 1.00 97.06 100 LEU A C 1
ATOM 814 O O . LEU A 1 100 ? -2.303 2.553 -0.927 1.00 97.06 100 LEU A O 1
ATOM 818 N N . TYR A 1 101 ? -1.558 3.262 1.057 1.00 95.06 101 TYR A N 1
ATOM 819 C CA . TYR A 1 101 ? -0.226 3.644 0.593 1.00 95.06 101 TYR A CA 1
ATOM 820 C C . TYR A 1 101 ? 0.469 2.474 -0.107 1.00 95.06 101 TYR A C 1
ATOM 822 O O . TYR A 1 101 ? 0.979 2.614 -1.221 1.00 95.06 101 TYR A O 1
ATOM 830 N N . HIS A 1 102 ? 0.429 1.293 0.512 1.00 92.44 102 HIS A N 1
ATOM 831 C CA . HIS A 1 102 ? 1.012 0.078 -0.055 1.00 92.44 102 HIS A CA 1
ATOM 832 C C . HIS A 1 102 ? 0.166 -0.553 -1.163 1.00 92.44 102 HIS A C 1
ATOM 834 O O . HIS A 1 102 ? 0.702 -1.280 -1.997 1.00 92.44 102 HIS A O 1
ATOM 840 N N . ASN A 1 103 ? -1.135 -0.270 -1.198 1.00 93.81 103 ASN A N 1
ATOM 841 C CA . ASN A 1 103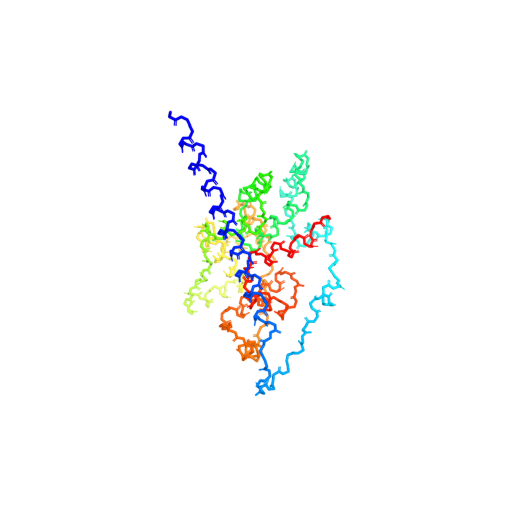 ? -2.029 -0.770 -2.239 1.00 93.81 103 ASN A CA 1
ATOM 842 C C . ASN A 1 103 ? -2.172 0.181 -3.438 1.00 93.81 103 ASN A C 1
ATOM 844 O O . ASN A 1 103 ? -2.802 -0.206 -4.417 1.00 93.81 103 ASN A O 1
ATOM 848 N N . TYR A 1 104 ? -1.515 1.349 -3.418 1.00 95.00 104 TYR A N 1
ATOM 849 C CA . TYR A 1 104 ? -1.670 2.415 -4.417 1.00 95.00 104 TYR A CA 1
ATOM 850 C C . TYR A 1 104 ? -3.109 2.944 -4.480 1.00 95.00 104 TYR A C 1
ATOM 852 O O . TYR A 1 104 ? -3.629 3.247 -5.549 1.00 95.00 104 TYR A O 1
ATOM 860 N N . GLY A 1 105 ? -3.746 3.035 -3.317 1.00 96.75 105 GLY A N 1
ATOM 861 C CA . GLY A 1 105 ? -5.115 3.492 -3.196 1.00 96.75 105 GLY A CA 1
ATOM 862 C C . GLY A 1 105 ? -5.270 5.004 -3.308 1.00 96.75 105 GLY A C 1
ATOM 863 O O . GLY A 1 105 ? -4.333 5.777 -3.057 1.00 96.75 105 GLY A O 1
ATOM 864 N N . SER A 1 106 ? -6.478 5.408 -3.683 1.00 97.00 106 SER A N 1
ATOM 865 C CA . SER A 1 106 ? -6.838 6.805 -3.910 1.00 97.00 106 SER A CA 1
ATOM 866 C C . SER A 1 106 ? -7.301 7.534 -2.642 1.00 97.00 106 SER A C 1
ATOM 868 O O . SER A 1 106 ? -7.676 6.926 -1.638 1.00 97.00 106 SER A O 1
ATOM 870 N N . VAL A 1 107 ? -7.334 8.869 -2.694 1.00 96.19 107 VAL A N 1
ATOM 871 C CA . VAL A 1 107 ? -7.931 9.700 -1.630 1.00 96.19 107 VAL A CA 1
ATOM 872 C C . VAL A 1 107 ? -9.417 9.378 -1.431 1.00 96.19 107 VAL A C 1
ATOM 874 O O . VAL A 1 107 ? -9.877 9.341 -0.294 1.00 96.19 107 VAL A O 1
ATOM 877 N N . SER A 1 108 ? -10.170 9.103 -2.501 1.00 96.81 108 SER A N 1
ATOM 878 C CA . SER A 1 108 ? -11.581 8.70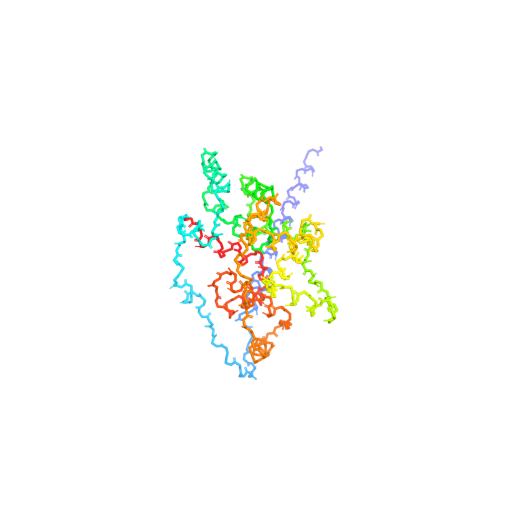6 -2.380 1.00 96.81 108 SER A CA 1
ATOM 879 C C . SER A 1 108 ? -11.741 7.364 -1.671 1.00 96.81 108 SER A C 1
ATOM 881 O O . SER A 1 108 ? -12.579 7.239 -0.783 1.00 96.81 108 SER A O 1
ATOM 883 N N . GLU A 1 109 ? -10.905 6.372 -1.993 1.00 98.19 109 GLU A N 1
ATOM 884 C CA . GLU A 1 109 ? -10.911 5.090 -1.275 1.00 98.19 109 GLU A CA 1
ATOM 885 C C . GLU A 1 109 ? -10.585 5.280 0.205 1.00 98.19 109 GLU A C 1
ATOM 887 O O . GLU A 1 109 ? -11.173 4.621 1.058 1.00 98.19 109 GLU A O 1
ATOM 892 N N . TRP A 1 110 ? -9.682 6.202 0.532 1.00 98.00 110 TRP A N 1
ATOM 893 C CA . TRP A 1 110 ? -9.328 6.500 1.915 1.00 98.00 110 TRP A CA 1
ATOM 894 C C . TRP A 1 110 ? -10.513 7.025 2.721 1.00 98.00 110 TRP A C 1
ATOM 896 O O . TRP A 1 110 ? -10.776 6.535 3.821 1.00 98.00 110 TRP A O 1
ATOM 906 N N . GLU A 1 111 ? -11.287 7.942 2.142 1.00 97.31 111 GLU A N 1
ATOM 907 C CA . GLU A 1 111 ? -12.543 8.414 2.729 1.00 97.31 111 GLU A CA 1
ATOM 908 C C . GLU A 1 111 ? -13.569 7.278 2.879 1.00 97.31 111 GLU A C 1
ATOM 910 O O . GLU A 1 111 ? -14.225 7.177 3.918 1.00 97.31 111 GLU A O 1
ATOM 915 N N . GLU A 1 112 ? -13.677 6.374 1.898 1.00 98.19 112 GLU A N 1
ATOM 916 C CA . GLU A 1 112 ? -14.572 5.209 1.970 1.00 98.19 112 GLU A CA 1
ATOM 917 C C . GLU A 1 112 ? -14.198 4.235 3.099 1.00 98.19 112 GLU A C 1
ATOM 919 O O . GLU A 1 112 ? -15.082 3.733 3.809 1.00 98.19 112 GLU A O 1
ATOM 924 N N . LEU A 1 113 ? -12.901 3.960 3.291 1.00 98.56 113 LEU A N 1
ATOM 925 C CA . LEU A 1 113 ? -12.423 3.106 4.382 1.00 98.56 113 LEU A CA 1
ATOM 926 C C . LEU A 1 113 ? -12.748 3.734 5.743 1.00 98.56 113 LEU A C 1
ATOM 928 O O . LEU A 1 113 ? -13.261 3.047 6.629 1.00 98.56 113 LEU A O 1
ATOM 932 N N . LEU A 1 114 ? -12.509 5.040 5.898 1.00 98.44 114 LEU A N 1
ATOM 933 C CA . LEU A 1 114 ? -12.799 5.768 7.135 1.00 98.44 114 LEU A CA 1
ATOM 934 C C . LEU A 1 114 ? -14.298 5.836 7.430 1.00 98.44 114 LEU A C 1
ATOM 936 O O . LEU A 1 114 ? -14.704 5.619 8.571 1.00 98.44 114 LEU A O 1
ATOM 940 N N . ALA A 1 115 ? -15.137 6.055 6.417 1.00 97.88 115 ALA A N 1
ATOM 941 C CA . ALA A 1 115 ? -16.589 6.013 6.571 1.00 97.88 115 ALA A CA 1
ATOM 942 C C . ALA A 1 115 ? -17.075 4.614 6.992 1.00 97.88 115 ALA A C 1
ATOM 944 O O . ALA A 1 115 ? -17.906 4.481 7.895 1.00 97.88 115 ALA A O 1
ATOM 945 N N . SER A 1 116 ? -16.515 3.558 6.392 1.00 98.19 116 SER A N 1
ATOM 946 C CA . SER A 1 116 ? -16.815 2.171 6.773 1.00 98.19 116 SER A CA 1
ATOM 947 C C . SER A 1 116 ? -16.416 1.903 8.227 1.00 98.19 116 SER A C 1
ATOM 949 O O . SER A 1 116 ? -17.201 1.339 8.995 1.00 98.19 116 SER A O 1
ATOM 951 N N . LYS A 1 117 ? -15.244 2.392 8.647 1.00 98.00 117 LYS A N 1
ATOM 952 C CA . LYS A 1 117 ? -14.772 2.283 10.029 1.00 98.00 117 LYS A CA 1
ATOM 953 C C . LYS A 1 117 ? -15.661 3.043 11.016 1.00 98.00 117 LYS A C 1
ATOM 955 O O . LYS A 1 117 ? -16.039 2.480 12.044 1.00 98.00 117 LYS A O 1
ATOM 960 N N . ALA A 1 118 ? -16.057 4.272 10.684 1.00 96.75 118 ALA A N 1
ATOM 961 C CA . ALA A 1 118 ? -16.966 5.091 11.488 1.00 96.75 118 ALA A CA 1
ATOM 962 C C . ALA A 1 118 ? -18.361 4.456 11.634 1.00 96.75 118 ALA A C 1
ATOM 964 O O . ALA A 1 118 ? -19.017 4.628 12.659 1.00 96.75 118 ALA A O 1
ATOM 965 N N . SER A 1 119 ? -18.795 3.657 10.651 1.00 97.25 119 SER A N 1
ATOM 966 C CA . SER A 1 119 ? -20.038 2.873 10.728 1.00 97.25 119 SER A CA 1
ATOM 967 C C . SER A 1 119 ? -19.950 1.624 11.625 1.00 97.25 119 SER A C 1
ATOM 969 O O . SER A 1 119 ? -20.944 0.919 11.804 1.00 97.25 119 SER A O 1
ATOM 971 N N . GLY A 1 120 ? -18.779 1.355 12.214 1.00 97.44 120 GLY A N 1
ATOM 972 C CA . GLY A 1 120 ? -18.548 0.259 13.155 1.00 97.44 120 GLY A CA 1
ATOM 973 C C . GLY A 1 120 ? -17.973 -1.014 12.533 1.00 97.44 120 GLY A C 1
ATOM 974 O O . GLY A 1 120 ? -17.912 -2.042 13.208 1.00 97.44 120 GLY A O 1
ATOM 975 N N . GLU A 1 121 ? -17.549 -0.985 11.267 1.00 98.31 121 GLU A N 1
ATOM 976 C CA . GLU A 1 121 ? -16.909 -2.143 10.645 1.00 98.31 121 GLU A CA 1
ATOM 977 C C . GLU A 1 121 ? -15.474 -2.353 11.167 1.00 98.31 121 GLU A C 1
ATOM 979 O O . GLU A 1 121 ? -14.766 -1.409 11.523 1.00 98.31 121 GLU A O 1
ATOM 984 N N . SER A 1 122 ? -15.045 -3.613 11.258 1.00 98.12 122 SER A N 1
ATOM 985 C CA . SER A 1 122 ? -13.690 -3.975 11.676 1.00 98.12 122 SER A CA 1
ATOM 986 C C . SER A 1 122 ? -12.705 -3.899 10.504 1.00 98.12 122 SER A C 1
ATOM 988 O O . SER A 1 122 ? -13.079 -4.133 9.352 1.00 98.12 122 SER A O 1
ATOM 990 N N . TRP A 1 123 ? -11.439 -3.575 10.792 1.00 98.25 123 TRP A N 1
ATOM 991 C CA . TRP A 1 123 ? -10.412 -3.351 9.767 1.00 98.25 123 TRP A CA 1
ATOM 992 C C . TRP A 1 123 ? -10.187 -4.560 8.852 1.00 98.25 123 TRP A C 1
ATOM 994 O O . TRP A 1 123 ? -10.094 -4.387 7.641 1.00 98.25 123 TRP A O 1
ATOM 1004 N N . ASP A 1 124 ? -10.210 -5.780 9.390 1.00 98.12 124 ASP A N 1
ATOM 1005 C CA . ASP A 1 124 ? -10.104 -7.018 8.610 1.00 98.12 124 ASP A CA 1
ATOM 1006 C C . ASP A 1 124 ? -11.214 -7.118 7.547 1.00 98.12 124 ASP A C 1
ATOM 1008 O O . ASP A 1 124 ? -10.947 -7.394 6.378 1.00 98.12 124 ASP A O 1
ATOM 1012 N N . LYS A 1 125 ? -12.465 -6.810 7.911 1.00 98.44 125 LYS A N 1
ATOM 1013 C CA . LYS A 1 125 ? -13.601 -6.839 6.977 1.00 98.44 125 LYS A CA 1
ATOM 1014 C C . LYS A 1 125 ? -13.519 -5.729 5.940 1.00 98.44 125 LYS A C 1
ATOM 1016 O O . LYS A 1 125 ? -13.825 -5.968 4.770 1.00 98.44 125 LYS A O 1
ATOM 1021 N N . ILE A 1 126 ? -13.091 -4.541 6.361 1.00 98.69 126 ILE A N 1
ATOM 1022 C CA . ILE A 1 126 ? -12.861 -3.397 5.479 1.00 98.69 126 ILE A CA 1
ATOM 1023 C C . ILE A 1 126 ? -11.800 -3.753 4.422 1.00 98.69 126 ILE A C 1
ATOM 1025 O O . ILE A 1 126 ? -12.046 -3.580 3.228 1.00 98.69 126 ILE A O 1
ATOM 1029 N N . PHE A 1 127 ? -10.668 -4.332 4.828 1.00 98.31 127 PHE A N 1
ATOM 1030 C CA . PHE A 1 127 ? -9.602 -4.754 3.914 1.00 98.31 127 PHE A CA 1
ATOM 1031 C C . PHE A 1 127 ? -10.049 -5.885 2.983 1.00 98.31 127 PHE A C 1
ATOM 1033 O O . PHE A 1 127 ? -9.796 -5.817 1.783 1.00 98.31 127 PHE A O 1
ATOM 1040 N N . ILE A 1 128 ? -10.807 -6.871 3.483 1.00 97.75 128 ILE A N 1
ATOM 1041 C CA . ILE A 1 128 ? -11.380 -7.935 2.640 1.00 97.75 128 ILE A CA 1
ATOM 1042 C C . ILE A 1 128 ? -12.296 -7.335 1.567 1.00 97.75 128 ILE A C 1
ATOM 1044 O O . ILE A 1 128 ? -12.260 -7.752 0.408 1.00 97.75 128 ILE A O 1
ATOM 1048 N N . LYS A 1 129 ? -13.146 -6.366 1.930 1.00 98.19 129 LYS A N 1
ATOM 1049 C CA . LYS A 1 129 ? -14.016 -5.674 0.969 1.00 98.19 129 LYS A CA 1
ATOM 1050 C C . LYS A 1 129 ? -13.209 -4.887 -0.055 1.00 98.19 129 LYS A C 1
ATOM 1052 O O . LYS A 1 129 ? -13.567 -4.919 -1.231 1.00 98.19 129 LYS A O 1
ATOM 1057 N N . TYR A 1 130 ? -12.147 -4.211 0.377 1.00 98.19 130 TYR A N 1
ATOM 1058 C CA . TYR A 1 130 ? -11.246 -3.495 -0.517 1.00 98.19 130 TYR A CA 1
ATOM 1059 C C . TYR A 1 130 ? -10.603 -4.451 -1.527 1.00 98.19 130 TYR A C 1
ATOM 1061 O O . TYR A 1 130 ? -10.801 -4.282 -2.728 1.00 98.19 130 TYR A O 1
ATOM 1069 N N . ASN A 1 131 ? -9.939 -5.510 -1.061 1.00 96.38 131 ASN A N 1
ATOM 1070 C CA . ASN A 1 131 ? -9.244 -6.472 -1.921 1.00 96.38 131 ASN A CA 1
ATOM 1071 C C . ASN A 1 131 ? -10.198 -7.210 -2.873 1.00 96.38 131 ASN A C 1
ATOM 1073 O O . ASN A 1 131 ? -9.832 -7.529 -3.993 1.00 96.38 131 ASN A O 1
ATOM 1077 N N . LYS A 1 132 ? -11.458 -7.444 -2.483 1.00 96.38 132 LYS A N 1
ATOM 1078 C CA . LYS A 1 132 ? -12.464 -8.025 -3.392 1.00 96.38 132 LYS A CA 1
ATOM 1079 C C . LYS A 1 132 ? -12.871 -7.099 -4.537 1.00 96.38 132 LYS A C 1
ATOM 1081 O O . LYS A 1 132 ? -13.312 -7.590 -5.572 1.00 96.38 132 LYS A O 1
ATOM 1086 N N . LYS A 1 133 ? -12.802 -5.781 -4.334 1.00 96.38 133 LYS A N 1
ATOM 1087 C CA . LYS A 1 133 ? -13.139 -4.778 -5.355 1.00 96.38 133 LYS A CA 1
ATOM 1088 C C . LYS A 1 133 ? -11.960 -4.460 -6.277 1.00 96.38 133 LYS A C 1
ATOM 1090 O O . LYS A 1 133 ? -12.198 -3.978 -7.379 1.00 96.38 133 LYS A O 1
ATOM 1095 N N . HIS A 1 134 ? -10.730 -4.722 -5.838 1.00 94.88 134 HIS A N 1
ATOM 1096 C CA . HIS A 1 134 ? -9.519 -4.346 -6.557 1.00 94.88 134 HIS A CA 1
ATOM 1097 C C . HIS A 1 134 ? -8.803 -5.593 -7.083 1.00 94.88 134 HIS A C 1
ATOM 1099 O O . HIS A 1 134 ? -8.413 -6.446 -6.286 1.00 94.88 134 HIS A O 1
ATOM 1105 N N . PRO A 1 135 ? -8.627 -5.730 -8.407 1.00 90.56 135 PRO A N 1
ATOM 1106 C CA . PRO A 1 135 ? -7.910 -6.865 -8.969 1.00 90.56 135 PRO A CA 1
ATOM 1107 C C . PRO A 1 135 ? -6.456 -6.902 -8.482 1.00 90.56 135 PRO A C 1
ATOM 1109 O O . PRO A 1 135 ? -5.829 -5.863 -8.253 1.00 90.56 135 PRO A O 1
ATOM 1112 N N . GLU A 1 136 ? -5.921 -8.117 -8.342 1.00 89.88 136 GLU A N 1
ATOM 1113 C CA . GLU A 1 136 ? -4.508 -8.310 -8.024 1.00 89.88 136 GLU A CA 1
ATOM 1114 C C . GLU A 1 136 ? -3.638 -7.728 -9.147 1.00 89.88 136 GLU A C 1
ATOM 1116 O O . GLU A 1 136 ? -3.989 -7.789 -10.326 1.00 89.88 136 GLU A O 1
ATOM 1121 N N . PHE A 1 137 ? -2.514 -7.119 -8.769 1.00 92.00 137 PHE A N 1
ATOM 1122 C CA . PHE A 1 137 ? -1.556 -6.617 -9.741 1.00 92.00 137 PHE A CA 1
ATOM 1123 C C . PHE A 1 137 ? -0.867 -7.773 -10.450 1.00 92.00 137 PHE A C 1
ATOM 1125 O O . PHE A 1 137 ? -0.205 -8.584 -9.804 1.00 92.00 137 PHE A O 1
ATOM 1132 N N . GLU A 1 138 ? -0.916 -7.771 -11.771 1.00 91.06 138 GLU A N 1
ATOM 1133 C CA . GLU A 1 138 ? -0.056 -8.618 -12.583 1.00 91.06 138 GLU A CA 1
ATOM 1134 C C . GLU A 1 138 ? 0.920 -7.708 -13.335 1.00 91.06 138 GLU A C 1
ATOM 1136 O O . GLU A 1 138 ? 0.478 -6.933 -14.189 1.00 91.06 138 GLU A O 1
ATOM 1141 N N . PRO A 1 139 ? 2.226 -7.742 -13.002 1.00 91.25 139 PRO A N 1
ATOM 1142 C CA . PRO A 1 139 ? 3.224 -6.961 -13.718 1.00 91.25 139 PRO A CA 1
ATOM 1143 C C . PRO A 1 139 ? 3.205 -7.273 -15.213 1.00 91.25 139 PRO A C 1
ATOM 1145 O O . PRO A 1 139 ? 3.025 -8.425 -15.620 1.00 91.25 139 PRO A O 1
ATOM 1148 N N . ARG A 1 140 ? 3.450 -6.257 -16.041 1.00 93.06 140 ARG A N 1
ATOM 1149 C CA . ARG A 1 140 ? 3.595 -6.442 -17.484 1.00 93.06 140 ARG A CA 1
ATOM 1150 C C . ARG A 1 140 ? 4.748 -7.379 -17.792 1.00 93.06 140 ARG A C 1
ATOM 1152 O O . ARG A 1 140 ? 5.847 -7.263 -17.252 1.00 93.06 140 ARG A O 1
ATOM 1159 N N . ASN A 1 141 ? 4.503 -8.256 -18.755 1.00 93.69 141 ASN A N 1
ATOM 1160 C CA . ASN A 1 141 ? 5.554 -9.032 -19.383 1.00 93.69 141 ASN A CA 1
ATOM 1161 C C . ASN A 1 141 ? 6.222 -8.186 -20.476 1.00 93.69 141 ASN A C 1
ATOM 1163 O O . ASN A 1 141 ? 5.790 -8.216 -21.628 1.00 93.69 141 ASN A O 1
ATOM 1167 N N . PHE A 1 142 ? 7.225 -7.396 -20.094 1.00 92.75 142 PHE A N 1
ATOM 1168 C CA . PHE A 1 142 ? 8.030 -6.617 -21.036 1.00 92.75 142 PHE A CA 1
ATOM 1169 C C . PHE A 1 142 ? 8.863 -7.552 -21.913 1.00 92.75 142 PHE A C 1
ATOM 1171 O O . PHE A 1 142 ? 9.547 -8.444 -21.404 1.00 92.75 142 PHE A O 1
ATOM 1178 N N . ASP A 1 143 ? 8.841 -7.335 -23.226 1.00 93.88 143 ASP A N 1
ATOM 1179 C CA . ASP A 1 143 ? 9.801 -8.000 -24.098 1.00 93.88 143 ASP A CA 1
ATOM 1180 C C . ASP A 1 143 ? 11.217 -7.433 -23.882 1.00 93.88 143 ASP A C 1
ATOM 1182 O O . ASP A 1 143 ? 11.414 -6.349 -23.322 1.00 93.88 143 ASP A O 1
ATOM 1186 N N . SER A 1 144 ? 12.229 -8.207 -24.277 1.00 93.06 144 SER A N 1
ATOM 1187 C CA . SER A 1 144 ? 13.625 -7.860 -23.998 1.00 93.06 144 SER A CA 1
ATOM 1188 C C . SER A 1 144 ? 14.080 -6.581 -24.706 1.00 93.06 144 SER A C 1
ATOM 1190 O O . SER A 1 144 ? 14.869 -5.837 -24.128 1.00 93.06 144 SER A O 1
ATOM 1192 N N . GLU A 1 145 ? 13.575 -6.303 -25.912 1.00 94.88 145 GLU A N 1
ATOM 1193 C CA . GLU A 1 145 ? 13.943 -5.106 -26.679 1.00 94.88 145 GLU A CA 1
ATOM 1194 C C . GLU A 1 145 ? 13.308 -3.851 -26.066 1.00 94.88 145 GLU A C 1
ATOM 1196 O O . GLU A 1 145 ? 13.960 -2.813 -25.926 1.00 94.88 145 GLU A O 1
ATOM 1201 N N . GLU A 1 146 ? 12.047 -3.944 -25.637 1.00 92.94 146 GLU A N 1
ATOM 1202 C CA . GLU A 1 146 ? 11.359 -2.877 -24.920 1.00 92.94 146 GLU A CA 1
ATOM 1203 C C . GLU A 1 146 ? 12.045 -2.568 -23.589 1.00 92.94 146 GLU A C 1
ATOM 1205 O O . GLU A 1 146 ? 12.289 -1.394 -23.292 1.00 92.94 146 GLU A O 1
ATOM 1210 N N . LEU A 1 147 ? 12.390 -3.593 -22.806 1.00 92.25 147 LEU A N 1
ATOM 1211 C CA . LEU A 1 147 ? 13.065 -3.402 -21.526 1.00 92.25 147 LEU A CA 1
ATOM 1212 C C . LEU A 1 147 ? 14.444 -2.761 -21.713 1.00 92.25 147 LEU A C 1
ATOM 1214 O O . LEU A 1 147 ? 14.778 -1.817 -20.999 1.00 92.25 147 LEU A O 1
ATOM 1218 N N . GLU A 1 148 ? 15.225 -3.212 -22.698 1.00 92.44 148 GLU A N 1
ATOM 1219 C CA . GLU A 1 148 ? 16.515 -2.601 -23.032 1.00 92.44 148 GLU A CA 1
ATOM 1220 C C . GLU A 1 148 ? 16.347 -1.131 -23.440 1.00 92.44 148 GLU A C 1
ATOM 1222 O O . GLU A 1 148 ? 17.069 -0.259 -22.952 1.00 92.44 148 GLU A O 1
ATOM 1227 N N . ARG A 1 149 ? 15.344 -0.818 -24.269 1.00 94.50 149 ARG A N 1
ATOM 1228 C CA . ARG A 1 149 ? 15.022 0.565 -24.641 1.00 94.50 149 ARG A CA 1
ATOM 1229 C C . ARG A 1 149 ? 14.675 1.417 -23.419 1.00 94.50 149 ARG A C 1
ATOM 1231 O O . ARG A 1 149 ? 15.176 2.533 -23.324 1.00 94.50 149 ARG A O 1
ATOM 1238 N N . LEU A 1 150 ? 13.841 0.917 -22.504 1.00 93.31 150 LEU A N 1
ATOM 1239 C CA . LEU A 1 150 ? 13.445 1.640 -21.288 1.00 93.31 150 LEU A CA 1
ATOM 1240 C C . LEU A 1 150 ? 14.642 1.906 -20.370 1.00 93.31 150 LEU A C 1
ATOM 1242 O O . LEU A 1 150 ? 14.793 3.017 -19.868 1.00 93.31 150 LEU A O 1
ATOM 1246 N N . MET A 1 151 ? 15.522 0.919 -20.210 1.00 91.12 151 MET A N 1
ATOM 1247 C CA . MET A 1 151 ? 16.735 1.025 -19.395 1.00 91.12 151 MET A CA 1
ATOM 1248 C C . MET A 1 151 ? 17.788 1.973 -19.989 1.00 91.12 151 MET A C 1
ATOM 1250 O O . MET A 1 151 ? 18.650 2.465 -19.263 1.00 91.12 151 MET A O 1
ATOM 1254 N N . ASN A 1 152 ? 17.714 2.253 -21.292 1.00 93.69 152 ASN A N 1
ATOM 1255 C CA . ASN A 1 152 ? 18.579 3.214 -21.977 1.00 93.69 152 ASN A CA 1
ATOM 1256 C C . ASN A 1 152 ? 18.059 4.662 -21.914 1.00 93.69 152 ASN A C 1
ATOM 1258 O O . ASN A 1 152 ? 18.761 5.582 -22.345 1.00 93.69 152 ASN A O 1
ATOM 1262 N N . ILE A 1 153 ? 16.854 4.900 -21.383 1.00 91.75 153 ILE A N 1
ATOM 1263 C CA . ILE A 1 153 ? 16.359 6.259 -21.155 1.00 91.75 153 ILE A CA 1
ATOM 1264 C C . ILE A 1 153 ? 17.129 6.871 -19.982 1.00 91.75 153 ILE A C 1
ATOM 1266 O O . ILE A 1 153 ? 17.221 6.298 -18.896 1.00 91.75 153 ILE A O 1
ATOM 1270 N N . GLN A 1 154 ? 17.684 8.065 -20.192 1.00 88.88 154 GLN A N 1
ATOM 1271 C CA . GLN A 1 154 ? 18.473 8.744 -19.171 1.00 88.88 154 GLN A CA 1
ATOM 1272 C C . GLN A 1 154 ? 17.653 8.948 -17.886 1.00 88.88 154 GLN A C 1
ATOM 1274 O O . GLN A 1 154 ? 16.564 9.511 -17.928 1.00 88.88 154 GLN A O 1
ATOM 1279 N N . ASN A 1 155 ? 18.221 8.547 -16.744 1.00 86.00 155 ASN A N 1
ATOM 1280 C CA . ASN A 1 155 ? 17.629 8.659 -15.403 1.00 86.00 155 ASN A CA 1
ATOM 1281 C C . ASN A 1 155 ? 16.387 7.787 -15.136 1.00 86.00 155 ASN A C 1
ATOM 1283 O O . ASN A 1 155 ? 15.769 7.959 -14.086 1.00 86.00 155 ASN A O 1
ATOM 1287 N N . VAL A 1 156 ? 16.048 6.844 -16.022 1.00 90.62 156 VAL A N 1
ATOM 1288 C CA . VAL A 1 156 ? 15.034 5.815 -15.745 1.00 90.62 156 VAL A CA 1
ATOM 1289 C C . VAL A 1 156 ? 15.698 4.618 -15.070 1.00 90.62 156 VAL A C 1
ATOM 1291 O O . VAL A 1 156 ? 16.692 4.077 -15.550 1.00 90.62 156 VAL A O 1
ATOM 1294 N N . THR A 1 157 ? 15.147 4.201 -13.935 1.00 91.94 157 THR A N 1
ATOM 1295 C CA . THR A 1 157 ? 15.596 3.037 -13.164 1.00 91.94 157 THR A CA 1
ATOM 1296 C C . THR A 1 157 ? 14.593 1.880 -13.262 1.00 91.94 157 THR A C 1
ATOM 1298 O O . THR A 1 157 ? 13.437 2.094 -13.634 1.00 91.94 157 THR A O 1
ATOM 1301 N N . PRO A 1 158 ? 14.974 0.648 -12.868 1.00 91.31 158 PRO A N 1
ATOM 1302 C CA . PRO A 1 158 ? 14.020 -0.458 -12.764 1.00 91.31 158 PRO A CA 1
ATOM 1303 C C . PRO A 1 158 ? 12.831 -0.150 -11.845 1.00 91.31 158 PRO A C 1
ATOM 1305 O O . PRO A 1 158 ? 11.711 -0.562 -12.132 1.00 91.31 158 PRO A O 1
ATOM 1308 N N . ASP A 1 159 ? 13.057 0.609 -10.767 1.00 91.06 159 ASP A N 1
ATOM 1309 C CA . ASP A 1 159 ? 11.983 1.016 -9.859 1.00 91.06 159 ASP A CA 1
ATOM 1310 C C . ASP A 1 159 ? 11.018 1.979 -10.568 1.00 91.06 159 ASP A C 1
ATOM 1312 O O . ASP A 1 159 ? 9.812 1.842 -10.404 1.00 91.06 159 ASP A O 1
ATOM 1316 N N . ASP A 1 160 ? 11.504 2.888 -11.421 1.00 93.19 160 ASP A N 1
ATOM 1317 C CA . ASP A 1 160 ? 10.636 3.779 -12.208 1.00 93.19 160 ASP A CA 1
ATOM 1318 C C . ASP A 1 160 ? 9.752 3.000 -13.193 1.00 93.19 160 ASP A C 1
ATOM 1320 O O . ASP A 1 160 ? 8.577 3.334 -13.362 1.00 93.19 160 ASP A O 1
ATOM 1324 N N . ILE A 1 161 ? 10.284 1.937 -13.806 1.00 93.81 161 ILE A N 1
ATOM 1325 C CA . ILE A 1 161 ? 9.518 1.031 -14.676 1.00 93.81 161 ILE A CA 1
ATOM 1326 C C . ILE A 1 161 ? 8.425 0.333 -13.863 1.00 93.81 161 ILE A C 1
ATOM 1328 O O . ILE A 1 161 ? 7.255 0.372 -14.240 1.00 93.81 161 ILE A O 1
ATOM 1332 N N . MET A 1 162 ? 8.769 -0.242 -12.708 1.00 92.75 162 MET A N 1
ATOM 1333 C CA . MET A 1 162 ? 7.784 -0.892 -11.840 1.00 92.75 162 MET A CA 1
ATOM 1334 C C . MET A 1 162 ? 6.728 0.092 -11.319 1.00 92.75 162 MET A C 1
ATOM 1336 O O . MET A 1 162 ? 5.552 -0.265 -11.236 1.00 92.75 162 MET A O 1
ATOM 1340 N N . ILE A 1 163 ? 7.121 1.328 -10.980 1.00 94.19 163 ILE A N 1
ATOM 1341 C CA . ILE A 1 163 ? 6.201 2.341 -10.438 1.00 94.19 163 ILE A CA 1
ATOM 1342 C C . ILE A 1 163 ? 5.233 2.751 -11.540 1.00 94.19 163 ILE A C 1
ATOM 1344 O O . ILE A 1 163 ? 4.028 2.791 -11.307 1.00 94.19 163 ILE A O 1
ATOM 1348 N N . SER A 1 164 ? 5.746 2.985 -12.747 1.00 94.88 164 SER A N 1
ATOM 1349 C CA . SER A 1 164 ? 4.935 3.326 -13.917 1.00 94.88 164 SER A CA 1
ATOM 1350 C C . SER A 1 164 ? 3.946 2.221 -14.262 1.00 94.88 164 SER A C 1
ATOM 1352 O O . SER A 1 164 ? 2.792 2.507 -14.569 1.00 94.88 164 SER A O 1
ATOM 1354 N N . ASP A 1 165 ? 4.369 0.958 -14.198 1.00 95.56 165 ASP A N 1
ATOM 1355 C CA . ASP A 1 165 ? 3.497 -0.180 -14.477 1.00 95.56 165 ASP A CA 1
ATOM 1356 C C . ASP A 1 165 ? 2.376 -0.292 -13.440 1.00 95.56 165 ASP A C 1
ATOM 1358 O O . ASP A 1 165 ? 1.190 -0.299 -13.783 1.00 95.56 165 ASP A O 1
ATOM 1362 N N . ARG A 1 166 ? 2.746 -0.257 -12.155 1.00 94.75 166 ARG A N 1
ATOM 1363 C CA . ARG A 1 166 ? 1.784 -0.317 -11.056 1.00 94.75 166 ARG A CA 1
ATOM 1364 C C . ARG A 1 166 ? 0.814 0.860 -11.083 1.00 94.75 166 ARG A C 1
ATOM 1366 O O . ARG A 1 166 ? -0.384 0.654 -10.909 1.00 94.75 166 ARG A O 1
ATOM 1373 N N . LEU A 1 167 ? 1.311 2.074 -11.312 1.00 95.25 167 LEU A N 1
ATOM 1374 C CA . LEU A 1 167 ? 0.484 3.273 -11.396 1.00 95.25 167 LEU A CA 1
ATOM 1375 C C . LEU A 1 167 ? -0.445 3.213 -12.612 1.00 95.25 167 LEU A C 1
ATOM 1377 O O . LEU A 1 167 ? -1.629 3.484 -12.474 1.00 95.25 167 LEU A O 1
ATOM 1381 N N . SER A 1 168 ? 0.052 2.779 -13.771 1.00 96.62 168 SER A N 1
ATOM 1382 C CA . SER A 1 168 ? -0.768 2.595 -14.972 1.00 96.62 168 SER A CA 1
ATOM 1383 C C . SER A 1 168 ? -1.897 1.587 -14.751 1.00 96.62 168 SER A C 1
ATOM 1385 O O . SER A 1 168 ? -3.011 1.809 -15.219 1.00 96.62 168 SER A O 1
ATOM 1387 N N . PHE A 1 169 ? -1.638 0.510 -14.004 1.00 96.19 169 PHE A N 1
ATOM 1388 C CA . PHE A 1 169 ? -2.663 -0.466 -13.638 1.00 96.19 169 PHE A CA 1
ATOM 1389 C C . PHE A 1 169 ? -3.774 0.145 -12.773 1.00 96.19 169 PHE A C 1
ATOM 1391 O O . PHE A 1 169 ? -4.946 -0.115 -13.030 1.00 96.19 169 PHE A O 1
ATOM 1398 N N . VAL A 1 170 ? -3.429 0.957 -11.766 1.00 94.75 170 VAL A N 1
ATOM 1399 C CA . VAL A 1 170 ? -4.433 1.521 -10.843 1.00 94.75 170 VAL A CA 1
ATOM 1400 C C . VAL A 1 170 ? -5.141 2.761 -11.392 1.00 94.75 170 VAL A C 1
ATOM 1402 O O . VAL A 1 170 ? -6.331 2.926 -11.150 1.00 94.75 170 VAL A O 1
ATOM 1405 N N . SER A 1 171 ? -4.448 3.628 -12.138 1.00 94.12 171 SER A N 1
ATOM 1406 C CA . SER A 1 171 ? -5.025 4.876 -12.660 1.00 94.12 171 SER A CA 1
ATOM 1407 C C . SER A 1 171 ? -5.591 4.738 -14.073 1.00 94.12 171 SER A C 1
ATOM 1409 O O . SER A 1 171 ? -6.322 5.611 -14.536 1.00 94.12 171 SER A O 1
ATOM 1411 N N . GLY A 1 172 ? -5.233 3.671 -14.795 1.00 94.56 172 GLY A N 1
ATOM 1412 C CA . GLY A 1 172 ? -5.561 3.493 -16.211 1.00 94.56 172 GLY A CA 1
ATOM 1413 C C . GLY A 1 172 ? -4.764 4.400 -17.157 1.00 94.56 172 GLY A C 1
ATOM 1414 O O . GLY A 1 172 ? -4.956 4.338 -18.373 1.00 94.56 172 GLY A O 1
ATOM 1415 N N . LYS A 1 173 ? -3.860 5.240 -16.636 1.00 96.31 173 LYS A N 1
ATOM 1416 C CA . LYS A 1 173 ? -3.023 6.128 -17.448 1.00 96.31 173 LYS A CA 1
ATOM 1417 C C . LYS A 1 173 ? -2.017 5.319 -18.267 1.00 96.31 173 LYS A C 1
ATOM 1419 O O . LYS A 1 173 ? -1.480 4.343 -17.743 1.00 96.31 173 LYS A O 1
ATOM 1424 N N . PRO A 1 174 ? -1.702 5.684 -19.521 1.00 96.88 174 PRO A N 1
ATOM 1425 C CA . PRO A 1 174 ? -0.726 4.938 -20.308 1.00 96.88 174 PRO A CA 1
ATOM 1426 C C . PRO A 1 174 ? 0.665 4.921 -19.659 1.00 96.88 174 PRO A C 1
ATOM 1428 O O . PRO A 1 174 ? 1.184 5.946 -19.227 1.00 96.88 174 PRO A O 1
ATOM 1431 N N . PHE A 1 175 ? 1.299 3.748 -19.639 1.00 96.38 175 PHE A N 1
ATOM 1432 C CA . PHE A 1 175 ? 2.632 3.542 -19.055 1.00 96.38 175 PHE A CA 1
ATOM 1433 C C . PHE A 1 175 ? 3.697 4.498 -19.611 1.00 96.38 175 PHE A C 1
ATOM 1435 O O . PHE A 1 175 ? 4.445 5.105 -18.849 1.00 96.38 175 PHE A O 1
ATOM 1442 N N . ASN A 1 176 ? 3.740 4.675 -20.935 1.00 94.31 17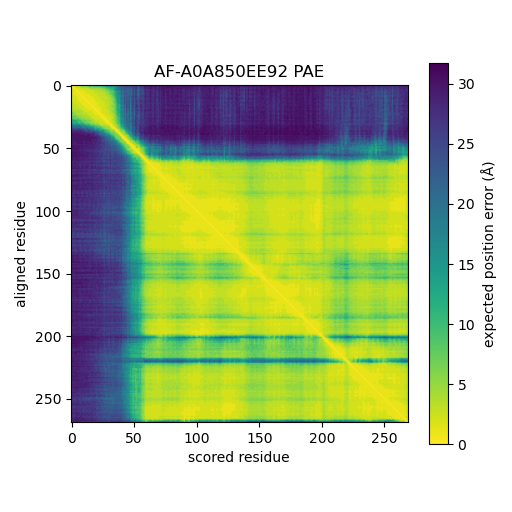6 ASN A N 1
ATOM 1443 C CA . ASN A 1 176 ? 4.724 5.557 -21.569 1.00 94.31 176 ASN A CA 1
ATOM 1444 C C . ASN A 1 176 ? 4.521 7.026 -21.175 1.00 94.31 176 ASN A C 1
ATOM 1446 O O . ASN A 1 176 ? 5.498 7.762 -21.046 1.00 94.31 176 ASN A O 1
ATOM 1450 N N . ASP A 1 177 ? 3.276 7.444 -20.932 1.00 96.06 177 ASP A N 1
ATOM 1451 C CA . ASP A 1 177 ? 2.981 8.804 -20.481 1.00 96.06 177 ASP A CA 1
ATOM 1452 C C . ASP A 1 177 ? 3.525 9.028 -19.066 1.00 96.06 177 ASP A C 1
ATOM 1454 O O . ASP A 1 177 ? 4.100 10.078 -18.795 1.00 96.06 177 ASP A O 1
ATOM 1458 N N . LEU A 1 178 ? 3.419 8.022 -18.191 1.00 95.56 178 LEU A N 1
ATOM 1459 C CA . LEU A 1 178 ? 3.966 8.065 -16.832 1.00 95.56 178 LEU A CA 1
ATOM 1460 C C . LEU A 1 178 ? 5.498 8.118 -16.816 1.00 95.56 178 LEU A C 1
ATOM 1462 O O . LEU A 1 178 ? 6.066 8.926 -16.083 1.00 95.56 178 LEU A O 1
ATOM 1466 N N . ILE A 1 179 ? 6.171 7.322 -17.655 1.00 94.00 179 ILE A N 1
ATOM 1467 C CA . ILE A 1 179 ? 7.637 7.369 -17.800 1.00 94.00 179 ILE A CA 1
ATOM 1468 C C . ILE A 1 179 ? 8.088 8.751 -18.290 1.00 94.00 179 ILE A C 1
ATOM 1470 O O . ILE A 1 179 ? 9.012 9.347 -17.733 1.00 94.00 179 ILE A O 1
ATOM 1474 N N . ASN A 1 180 ? 7.419 9.296 -19.308 1.00 93.50 180 ASN A N 1
ATOM 1475 C CA . ASN A 1 180 ? 7.734 10.621 -19.843 1.00 93.50 180 ASN A CA 1
ATOM 1476 C C . ASN A 1 180 ? 7.486 11.730 -18.814 1.00 93.50 180 ASN A C 1
ATOM 1478 O O . ASN A 1 180 ? 8.288 12.660 -18.693 1.00 93.50 180 ASN A O 1
ATOM 1482 N N . GLU A 1 181 ? 6.401 11.626 -18.047 1.00 93.75 181 GLU A N 1
ATOM 1483 C CA . GLU A 1 181 ? 6.103 12.564 -16.972 1.00 93.75 181 GLU A CA 1
ATOM 1484 C C . GLU A 1 181 ? 7.172 12.502 -15.880 1.00 93.75 181 GLU A C 1
ATOM 1486 O O . GLU A 1 181 ? 7.705 13.548 -15.516 1.00 93.75 181 GLU A O 1
ATOM 1491 N N . LYS A 1 182 ? 7.581 11.303 -15.444 1.00 93.19 182 LYS A N 1
ATOM 1492 C CA . LYS A 1 182 ? 8.666 11.122 -14.467 1.00 93.19 182 LYS A CA 1
ATOM 1493 C C . LYS A 1 182 ? 9.991 11.702 -14.950 1.00 93.19 182 LYS A C 1
ATOM 1495 O O . LYS A 1 182 ? 10.713 12.306 -14.156 1.00 93.19 182 LYS A O 1
ATOM 1500 N N . ASN A 1 183 ? 10.305 11.568 -16.236 1.00 90.81 183 ASN A N 1
ATOM 1501 C CA . ASN A 1 183 ? 11.497 12.181 -16.826 1.00 90.81 183 ASN A CA 1
ATOM 1502 C C . ASN A 1 183 ? 11.415 13.710 -16.878 1.00 90.81 183 ASN A C 1
ATOM 1504 O O . ASN A 1 183 ? 12.440 14.382 -16.805 1.00 90.81 183 ASN A O 1
ATOM 1508 N N . THR A 1 184 ? 10.204 14.260 -16.983 1.00 91.44 184 THR A N 1
ATOM 1509 C CA . THR A 1 184 ? 9.973 15.707 -17.029 1.00 91.44 184 THR A CA 1
ATOM 1510 C C . THR A 1 184 ? 9.979 16.332 -15.634 1.00 91.44 184 THR A C 1
ATOM 1512 O O . THR A 1 184 ? 10.596 17.375 -15.432 1.00 91.44 184 THR A O 1
ATOM 1515 N N . THR A 1 185 ? 9.292 15.722 -14.664 1.00 90.31 185 THR A N 1
ATOM 1516 C CA . THR A 1 185 ? 9.165 16.255 -13.297 1.00 90.31 185 THR A CA 1
ATOM 1517 C C . THR A 1 185 ? 10.348 15.884 -12.410 1.00 90.31 185 THR A C 1
ATOM 1519 O O . THR A 1 185 ? 10.641 16.590 -11.450 1.00 90.31 185 THR A O 1
ATOM 1522 N N . GLY A 1 186 ? 11.008 14.758 -12.692 1.00 88.88 186 GLY A N 1
ATOM 1523 C CA . GLY A 1 186 ? 12.044 14.177 -11.844 1.00 88.88 186 GLY A CA 1
ATOM 1524 C C . GLY A 1 186 ? 11.516 13.514 -10.565 1.00 88.88 186 GLY A C 1
ATOM 1525 O O . GLY A 1 186 ? 12.272 12.783 -9.926 1.00 88.88 186 GLY A O 1
ATOM 1526 N N . ASP A 1 187 ? 10.235 13.682 -10.225 1.00 89.38 187 ASP A N 1
ATOM 1527 C CA . ASP A 1 187 ? 9.651 13.320 -8.931 1.00 89.38 187 ASP A CA 1
ATOM 1528 C C . ASP A 1 187 ? 8.326 12.559 -9.076 1.00 89.38 187 ASP A C 1
ATOM 1530 O O . ASP A 1 187 ? 7.386 13.033 -9.718 1.00 89.38 187 ASP A O 1
ATOM 1534 N N . TRP A 1 188 ? 8.243 11.399 -8.420 1.00 92.75 188 TRP A N 1
ATOM 1535 C CA . TRP A 1 188 ? 7.034 10.576 -8.370 1.00 92.75 188 TRP A CA 1
ATOM 1536 C C . TRP A 1 188 ? 5.949 11.163 -7.470 1.00 92.75 188 TRP A C 1
ATOM 1538 O O . TRP A 1 188 ? 4.770 10.985 -7.770 1.00 92.75 188 TRP A O 1
ATOM 1548 N N . GLY A 1 189 ? 6.318 11.870 -6.395 1.00 92.00 189 GLY A N 1
ATOM 1549 C CA . GLY A 1 189 ? 5.355 12.445 -5.455 1.00 92.00 189 GLY A CA 1
ATOM 1550 C C . GLY A 1 189 ? 4.333 13.333 -6.164 1.00 92.00 189 GLY A C 1
ATOM 1551 O O . GLY A 1 189 ? 3.128 13.112 -6.044 1.00 92.00 189 GLY A O 1
ATOM 1552 N N . SER A 1 190 ? 4.815 14.261 -6.990 1.00 91.56 190 SER A N 1
ATOM 1553 C CA . SER A 1 190 ? 3.980 15.164 -7.792 1.00 91.56 190 SER A CA 1
ATOM 1554 C C . SER A 1 190 ? 3.055 14.456 -8.791 1.00 91.56 190 SER A C 1
ATOM 1556 O O . SER A 1 190 ? 1.967 14.953 -9.089 1.00 91.56 190 SER A O 1
ATOM 1558 N N . ILE A 1 191 ? 3.466 13.298 -9.317 1.00 94.56 191 ILE A N 1
ATOM 1559 C CA . ILE A 1 191 ? 2.649 12.498 -10.235 1.00 94.56 191 ILE A CA 1
ATOM 1560 C C . ILE A 1 191 ? 1.536 11.826 -9.436 1.00 94.56 191 ILE A C 1
ATOM 1562 O O . ILE A 1 191 ? 0.366 11.984 -9.768 1.00 94.56 191 ILE A O 1
ATOM 1566 N N . PHE A 1 192 ? 1.873 11.157 -8.330 1.00 94.88 192 PHE A N 1
ATOM 1567 C CA . PHE A 1 192 ? 0.879 10.486 -7.495 1.00 94.88 192 PHE A CA 1
ATOM 1568 C C . PHE A 1 192 ? -0.190 11.432 -6.955 1.00 94.88 192 PHE A C 1
ATOM 1570 O O . PHE A 1 192 ? -1.367 11.084 -7.006 1.00 94.88 192 PHE A O 1
ATOM 1577 N N . SER A 1 193 ? 0.172 12.629 -6.481 1.00 92.38 193 SER A N 1
ATOM 1578 C CA . SER A 1 193 ? -0.844 13.558 -5.972 1.00 92.38 193 SER A CA 1
ATOM 1579 C C . SER A 1 193 ? -1.732 14.143 -7.056 1.00 92.38 193 SER A C 1
ATOM 1581 O O . SER A 1 193 ? -2.916 14.360 -6.806 1.00 92.38 193 SER A O 1
ATOM 1583 N N . ARG A 1 194 ? -1.227 14.318 -8.280 1.00 92.81 194 ARG A N 1
ATOM 1584 C CA . ARG A 1 194 ? -2.067 14.702 -9.423 1.00 92.81 194 ARG A CA 1
ATOM 1585 C C . ARG A 1 194 ? -3.072 13.612 -9.790 1.00 92.81 194 ARG A C 1
ATOM 1587 O O . ARG A 1 194 ? -4.209 13.921 -10.130 1.00 92.81 194 ARG A O 1
ATOM 1594 N N . GLU A 1 195 ? -2.657 12.355 -9.676 1.00 94.50 195 GLU A N 1
ATOM 1595 C CA . GLU A 1 195 ? -3.504 11.179 -9.893 1.00 94.50 195 GLU A CA 1
ATOM 1596 C C . GLU A 1 195 ? -4.346 10.812 -8.647 1.00 94.50 195 GLU A C 1
ATOM 1598 O O . GLU A 1 195 ? -5.047 9.805 -8.651 1.00 94.50 195 GLU A O 1
ATOM 1603 N N . ASN A 1 196 ? -4.314 11.626 -7.580 1.00 95.25 196 ASN A N 1
ATOM 1604 C CA . ASN A 1 196 ? -5.005 11.395 -6.301 1.00 95.25 196 ASN A CA 1
ATOM 1605 C C . ASN A 1 196 ? -4.674 10.053 -5.623 1.00 95.25 196 ASN A C 1
ATOM 1607 O O . ASN A 1 196 ? -5.516 9.490 -4.922 1.00 95.25 196 ASN A O 1
ATOM 1611 N N . ILE A 1 197 ? -3.453 9.550 -5.802 1.00 95.81 197 ILE A N 1
ATOM 1612 C CA . ILE A 1 197 ? -2.940 8.329 -5.174 1.00 95.81 197 ILE A CA 1
ATOM 1613 C C . ILE A 1 197 ? -2.126 8.698 -3.927 1.00 95.81 197 ILE A C 1
ATOM 1615 O O . ILE A 1 197 ? -1.345 9.653 -3.941 1.00 95.81 197 ILE A O 1
ATOM 1619 N N . LEU A 1 198 ? -2.301 7.949 -2.832 1.00 95.38 198 LEU A N 1
ATOM 1620 C CA . LEU A 1 198 ? -1.662 8.245 -1.538 1.00 95.38 198 LEU A CA 1
ATOM 1621 C C . LEU A 1 198 ? -0.165 7.904 -1.478 1.00 95.38 198 LEU A C 1
ATOM 1623 O O . LEU A 1 198 ? 0.552 8.390 -0.598 1.00 95.38 198 LEU A O 1
ATOM 1627 N N . ASN A 1 199 ? 0.311 7.057 -2.393 1.00 93.94 199 ASN A N 1
ATOM 1628 C CA . ASN A 1 199 ? 1.720 6.694 -2.487 1.00 93.94 199 ASN A CA 1
ATOM 1629 C C . ASN A 1 199 ? 2.598 7.928 -2.797 1.00 93.94 199 ASN A C 1
ATOM 1631 O O . ASN A 1 199 ? 2.146 8.904 -3.392 1.00 93.94 199 ASN A O 1
ATOM 1635 N N . SER A 1 200 ? 3.863 7.900 -2.376 1.00 86.50 200 SER A N 1
ATOM 1636 C CA . SER A 1 200 ? 4.812 9.014 -2.540 1.00 86.50 200 SER A CA 1
ATOM 1637 C C . SER A 1 200 ? 6.090 8.642 -3.306 1.00 86.50 200 SER A C 1
ATOM 1639 O O . SER A 1 200 ? 7.020 9.441 -3.368 1.00 86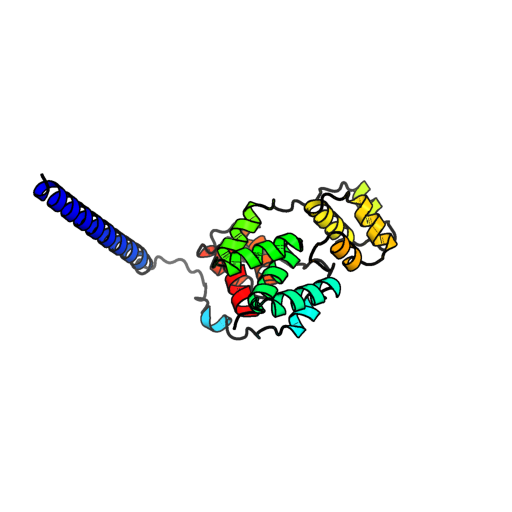.50 200 SER A O 1
ATOM 1641 N N . GLY A 1 201 ? 6.152 7.448 -3.906 1.00 74.06 201 GLY A N 1
ATOM 1642 C CA . GLY A 1 201 ? 7.253 7.021 -4.779 1.00 74.06 201 GLY A CA 1
ATOM 1643 C C . GLY A 1 201 ? 8.557 6.663 -4.069 1.00 74.06 201 GLY A C 1
ATOM 1644 O O . GLY A 1 201 ? 9.624 6.721 -4.676 1.00 74.06 201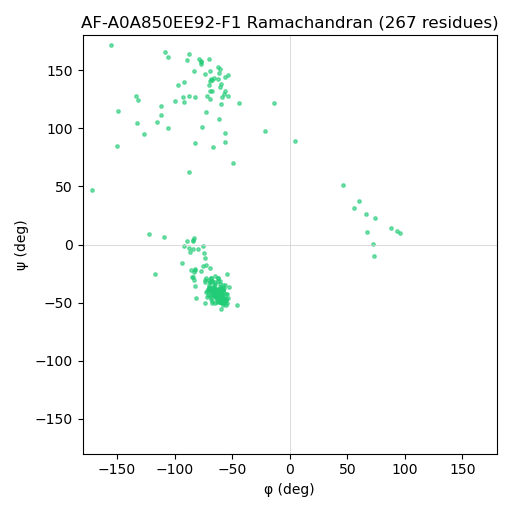 GLY A O 1
ATOM 1645 N N . SER A 1 202 ? 8.493 6.309 -2.783 1.00 65.56 202 SER A N 1
ATOM 1646 C CA . SER A 1 202 ? 9.630 5.722 -2.060 1.00 65.56 202 SER A CA 1
ATOM 1647 C C . SER A 1 202 ? 9.953 4.348 -2.667 1.00 65.56 202 SER A C 1
ATOM 1649 O O . SER A 1 202 ? 9.009 3.671 -3.085 1.00 65.56 202 SER A O 1
ATOM 1651 N N . PRO A 1 203 ? 11.236 3.935 -2.765 1.00 69.44 203 PRO A N 1
ATOM 1652 C CA . PRO A 1 203 ? 11.619 2.791 -3.587 1.00 69.44 203 PRO A CA 1
ATOM 1653 C C . PRO A 1 203 ? 10.807 1.557 -3.218 1.00 69.44 203 PRO A C 1
ATOM 1655 O O . PRO A 1 203 ? 10.460 1.360 -2.047 1.00 69.44 203 PRO A O 1
ATOM 1658 N N . PHE A 1 204 ? 10.516 0.730 -4.223 1.00 73.06 204 PHE A N 1
ATOM 1659 C CA . PHE A 1 204 ? 9.725 -0.472 -4.009 1.00 73.06 204 PHE A CA 1
ATOM 1660 C C . PHE A 1 204 ? 10.349 -1.302 -2.886 1.00 73.06 204 PHE A C 1
ATOM 1662 O O . PHE A 1 204 ? 11.550 -1.595 -2.944 1.00 73.06 204 PHE A O 1
ATOM 1669 N N . PRO A 1 205 ? 9.571 -1.689 -1.859 1.00 75.69 205 PRO A N 1
ATOM 1670 C CA . PRO A 1 205 ? 10.090 -2.555 -0.819 1.00 75.69 205 PRO A CA 1
ATOM 1671 C C . PRO A 1 205 ? 10.551 -3.858 -1.469 1.00 75.69 205 PRO A C 1
ATOM 1673 O O . PRO A 1 205 ? 9.785 -4.546 -2.144 1.00 75.69 205 PRO A O 1
ATOM 1676 N N . ARG A 1 206 ? 11.837 -4.170 -1.302 1.00 81.44 206 ARG A N 1
ATOM 1677 C CA . ARG A 1 206 ? 12.422 -5.417 -1.788 1.00 81.44 206 ARG A CA 1
ATOM 1678 C C . ARG A 1 206 ? 12.509 -6.388 -0.628 1.00 81.44 206 ARG A C 1
ATOM 1680 O O . ARG A 1 206 ? 13.179 -6.107 0.369 1.00 81.44 206 ARG A O 1
ATOM 1687 N N . VAL A 1 207 ? 11.893 -7.545 -0.809 1.00 85.06 207 VAL A N 1
ATOM 1688 C CA . VAL A 1 207 ? 12.098 -8.698 0.057 1.00 85.06 207 VAL A CA 1
ATOM 1689 C C . VAL A 1 207 ? 13.203 -9.542 -0.560 1.00 85.06 207 VAL A C 1
ATOM 1691 O O . VAL A 1 207 ? 13.132 -9.906 -1.734 1.00 85.06 207 VAL A O 1
ATOM 1694 N N . ARG A 1 208 ? 14.237 -9.858 0.216 1.00 86.69 208 ARG A N 1
ATOM 1695 C CA . ARG A 1 208 ? 15.204 -10.886 -0.172 1.00 86.69 208 ARG A CA 1
ATOM 1696 C C . ARG A 1 208 ? 14.717 -12.204 0.403 1.00 86.69 208 ARG A C 1
ATOM 1698 O O . ARG A 1 208 ? 14.512 -12.280 1.607 1.00 86.69 208 ARG A O 1
ATOM 1705 N N . ILE A 1 209 ? 14.519 -13.186 -0.465 1.00 88.56 209 ILE A N 1
ATOM 1706 C CA . ILE A 1 209 ? 14.128 -14.540 -0.082 1.00 88.56 209 ILE A CA 1
ATOM 1707 C C . ILE A 1 209 ? 15.059 -15.483 -0.826 1.00 88.56 209 ILE A C 1
ATOM 1709 O O . ILE A 1 209 ? 15.167 -15.390 -2.052 1.00 88.56 209 ILE A O 1
ATOM 1713 N N . THR A 1 210 ? 15.759 -16.351 -0.106 1.00 90.94 210 THR A N 1
ATOM 1714 C CA . THR A 1 210 ? 16.602 -17.367 -0.739 1.00 90.94 210 THR A CA 1
ATOM 1715 C C . THR A 1 210 ? 15.817 -18.648 -1.004 1.00 90.94 210 THR A C 1
ATOM 1717 O O . THR A 1 210 ? 14.796 -18.933 -0.370 1.00 90.94 210 THR A O 1
ATOM 1720 N N . SER A 1 211 ? 16.312 -19.461 -1.937 1.00 90.81 211 SER A N 1
ATOM 1721 C CA . SER A 1 211 ? 15.737 -20.780 -2.198 1.00 90.81 211 SER A CA 1
ATOM 1722 C C . SER A 1 211 ? 15.760 -21.649 -0.940 1.00 90.81 211 SER A C 1
ATOM 1724 O O . SER A 1 211 ? 14.800 -22.366 -0.682 1.00 90.81 211 SER A O 1
ATOM 1726 N N . GLU A 1 212 ? 16.815 -21.572 -0.128 1.00 91.44 212 GLU A N 1
ATOM 1727 C CA . GLU A 1 212 ? 16.934 -22.322 1.126 1.00 91.44 212 GLU A CA 1
ATOM 1728 C C . GLU A 1 212 ? 15.847 -21.925 2.133 1.00 91.44 212 GLU A C 1
ATOM 1730 O O . GLU A 1 212 ? 15.268 -22.798 2.779 1.00 91.44 212 GLU A O 1
ATOM 1735 N N . GLU A 1 213 ? 15.526 -20.632 2.238 1.00 90.56 213 GLU A N 1
ATOM 1736 C CA . GLU A 1 213 ? 14.449 -20.136 3.101 1.00 90.56 213 GLU A CA 1
ATOM 1737 C C . GLU A 1 213 ? 13.078 -20.641 2.641 1.00 90.56 213 GLU A C 1
ATOM 1739 O O . GLU A 1 213 ? 12.296 -21.132 3.456 1.00 90.56 213 GLU A O 1
ATOM 1744 N N . ILE A 1 214 ? 12.808 -20.604 1.332 1.00 91.31 214 ILE A N 1
ATOM 1745 C CA . ILE A 1 214 ? 11.584 -21.178 0.756 1.00 91.31 214 ILE A CA 1
ATOM 1746 C C . ILE A 1 214 ? 11.496 -22.672 1.086 1.00 91.31 214 ILE A C 1
ATOM 1748 O O . ILE A 1 214 ? 10.491 -23.128 1.635 1.00 91.31 214 ILE A O 1
ATOM 1752 N N . HIS A 1 215 ? 12.563 -23.435 0.826 1.00 90.62 215 HIS A N 1
ATOM 1753 C CA . HIS A 1 215 ? 12.583 -24.878 1.073 1.00 90.62 215 HIS A CA 1
ATOM 1754 C C . HIS A 1 215 ? 12.394 -25.212 2.558 1.00 90.62 215 HIS A C 1
ATOM 1756 O O . HIS A 1 215 ? 11.649 -26.141 2.876 1.00 90.62 215 HIS A O 1
ATOM 1762 N N . LYS A 1 216 ? 12.995 -24.435 3.470 1.00 90.50 216 LYS A N 1
ATOM 1763 C CA . LYS A 1 216 ? 12.826 -24.590 4.924 1.00 90.50 216 LYS A CA 1
ATOM 1764 C C . LYS A 1 216 ? 11.350 -24.545 5.330 1.00 90.50 216 LYS A C 1
ATOM 1766 O O . LYS A 1 216 ? 10.901 -25.403 6.089 1.00 90.50 216 LYS A O 1
ATOM 1771 N N . TYR A 1 217 ? 10.591 -23.569 4.830 1.00 89.38 217 TYR A N 1
ATOM 1772 C CA . TYR A 1 217 ? 9.174 -23.410 5.186 1.00 89.38 217 TYR A CA 1
ATOM 1773 C C . TYR A 1 217 ? 8.232 -24.319 4.391 1.00 89.38 217 TYR A C 1
ATOM 1775 O O . TYR A 1 217 ? 7.143 -24.626 4.878 1.00 89.38 217 TYR A O 1
ATOM 1783 N N . MET A 1 218 ? 8.653 -24.804 3.219 1.00 89.31 218 MET A N 1
ATOM 1784 C CA . MET A 1 218 ? 7.923 -25.836 2.474 1.00 89.31 218 MET A CA 1
ATOM 1785 C C . MET A 1 218 ? 8.010 -27.206 3.153 1.00 89.31 218 MET A C 1
ATOM 1787 O O . MET A 1 218 ? 7.002 -27.898 3.254 1.00 89.31 218 MET A O 1
ATOM 1791 N N . GLN A 1 219 ? 9.192 -27.609 3.631 1.00 82.44 219 GLN A N 1
ATOM 1792 C CA . GLN A 1 219 ? 9.390 -28.928 4.251 1.00 82.44 219 GLN A CA 1
ATOM 1793 C C . GLN A 1 219 ? 8.642 -29.074 5.583 1.00 82.44 219 GLN A C 1
ATOM 1795 O O . GLN A 1 219 ? 8.199 -30.168 5.924 1.00 82.44 219 GLN A O 1
ATOM 1800 N N . GLY A 1 220 ? 8.478 -27.971 6.315 1.00 67.06 220 GLY A N 1
ATOM 1801 C CA . GLY A 1 220 ? 7.793 -27.945 7.606 1.00 67.06 220 GLY A CA 1
ATOM 1802 C C . GLY A 1 220 ? 6.284 -27.696 7.551 1.00 67.06 220 GLY A C 1
ATOM 1803 O O . GLY A 1 220 ? 5.682 -27.542 8.611 1.00 67.06 220 GLY A O 1
ATOM 1804 N N . GLY A 1 221 ? 5.651 -27.580 6.374 1.00 67.31 221 GLY A N 1
ATOM 1805 C CA . GLY A 1 221 ? 4.298 -27.018 6.305 1.00 67.31 221 GLY A CA 1
ATOM 1806 C C . GLY A 1 221 ? 3.423 -27.428 5.121 1.00 67.31 221 GLY A C 1
ATOM 1807 O O . GLY A 1 221 ? 3.849 -28.053 4.160 1.00 67.31 221 GLY A O 1
ATOM 1808 N N . LYS A 1 222 ? 2.146 -27.026 5.197 1.00 82.38 222 LYS A N 1
ATOM 1809 C CA . LYS A 1 222 ? 1.116 -27.216 4.152 1.00 82.38 222 LYS A CA 1
ATOM 1810 C C . LYS A 1 222 ? 1.133 -26.129 3.063 1.00 82.38 222 LYS A C 1
ATOM 1812 O O . LYS A 1 222 ? 0.238 -26.103 2.220 1.00 82.38 222 LYS A O 1
ATOM 1817 N N . LEU A 1 223 ? 2.078 -25.191 3.126 1.00 89.94 223 LEU A N 1
ATOM 1818 C CA . LEU A 1 223 ? 2.091 -24.004 2.275 1.00 89.94 223 LEU A CA 1
ATOM 1819 C C . LEU A 1 223 ? 2.901 -24.241 1.002 1.00 89.94 223 LEU A C 1
ATOM 1821 O O . LEU A 1 223 ? 3.970 -24.846 1.027 1.00 89.94 223 LEU A O 1
ATOM 1825 N N . LYS A 1 224 ? 2.386 -23.729 -0.115 1.00 93.12 224 LYS A N 1
ATOM 1826 C CA . LYS A 1 224 ? 3.098 -23.695 -1.397 1.00 93.12 224 LYS A CA 1
ATOM 1827 C C . LYS A 1 224 ? 4.108 -22.550 -1.418 1.00 93.12 224 LYS A C 1
ATOM 1829 O O . LYS A 1 224 ? 3.933 -21.561 -0.711 1.00 93.12 224 LYS A O 1
ATOM 1834 N N . GLU A 1 225 ? 5.092 -22.643 -2.307 1.00 92.19 225 GLU A N 1
ATOM 1835 C CA . GLU A 1 225 ? 6.107 -21.606 -2.540 1.00 92.19 225 GLU A CA 1
ATOM 1836 C C . GLU A 1 225 ? 5.506 -20.197 -2.640 1.00 92.19 225 GLU A C 1
ATOM 1838 O O . GLU A 1 225 ? 5.874 -19.323 -1.865 1.00 92.19 225 GLU A O 1
ATOM 1843 N N . GLN A 1 226 ? 4.489 -19.998 -3.487 1.00 91.31 226 GLN A N 1
ATOM 1844 C CA . GLN A 1 226 ? 3.820 -18.697 -3.631 1.00 91.31 226 GLN A CA 1
ATOM 1845 C C . GLN A 1 226 ? 3.234 -18.163 -2.313 1.00 91.31 226 GLN A C 1
ATOM 1847 O O . GLN A 1 226 ? 3.295 -16.963 -2.056 1.00 91.31 226 GLN A O 1
ATOM 1852 N N . GLN A 1 227 ? 2.680 -19.034 -1.463 1.00 92.12 227 GLN A N 1
ATOM 1853 C CA . GLN A 1 227 ? 2.132 -18.627 -0.166 1.00 92.12 227 GLN A CA 1
ATOM 1854 C C . GLN A 1 227 ? 3.248 -18.226 0.804 1.00 92.12 227 GLN A C 1
ATOM 1856 O O . GLN A 1 227 ? 3.073 -17.293 1.579 1.00 92.12 227 GLN A O 1
ATOM 1861 N N . ILE A 1 228 ? 4.401 -18.895 0.738 1.00 93.06 228 ILE A N 1
ATOM 1862 C CA . ILE A 1 228 ? 5.581 -18.547 1.536 1.00 93.06 228 ILE A CA 1
ATOM 1863 C C . ILE A 1 228 ? 6.146 -17.207 1.065 1.00 93.06 228 ILE A C 1
ATOM 1865 O O . ILE A 1 228 ? 6.350 -16.317 1.883 1.00 93.06 228 ILE A O 1
ATOM 1869 N N . THR A 1 229 ? 6.311 -17.004 -0.243 1.00 92.44 229 THR A N 1
ATOM 1870 C CA . THR A 1 229 ? 6.749 -15.719 -0.804 1.00 92.44 229 THR A CA 1
ATOM 1871 C C . THR A 1 229 ? 5.832 -14.574 -0.371 1.00 92.44 229 THR A C 1
ATOM 1873 O O . THR A 1 229 ? 6.318 -13.550 0.108 1.00 92.44 229 THR A O 1
ATOM 1876 N N . ARG A 1 230 ? 4.505 -14.758 -0.456 1.00 91.38 230 ARG A N 1
ATOM 1877 C CA . ARG A 1 230 ? 3.528 -13.772 0.037 1.00 91.38 230 ARG A CA 1
ATOM 1878 C C . ARG A 1 230 ? 3.655 -13.531 1.539 1.00 91.38 230 ARG A C 1
ATOM 1880 O O . ARG A 1 230 ? 3.624 -12.382 1.963 1.00 91.38 230 ARG A O 1
ATOM 1887 N N . ALA A 1 231 ? 3.874 -14.577 2.336 1.00 94.69 231 ALA A N 1
ATOM 1888 C CA . ALA A 1 231 ? 4.080 -14.442 3.776 1.00 94.69 231 ALA A CA 1
ATOM 1889 C C . ALA A 1 231 ? 5.321 -13.603 4.113 1.00 94.69 231 ALA A C 1
ATOM 1891 O O . ALA A 1 231 ? 5.269 -12.782 5.022 1.00 94.69 231 ALA A O 1
ATOM 1892 N N . PHE A 1 232 ? 6.415 -13.755 3.364 1.00 94.56 232 PHE A N 1
ATOM 1893 C CA . PHE A 1 232 ? 7.617 -12.934 3.527 1.00 94.56 232 PHE A CA 1
ATOM 1894 C C . PHE A 1 232 ? 7.375 -11.462 3.155 1.00 94.56 232 PHE A C 1
ATOM 1896 O O . PHE A 1 232 ? 7.825 -10.565 3.869 1.00 94.56 232 PHE A O 1
ATOM 1903 N N . VAL A 1 233 ? 6.633 -11.202 2.072 1.00 92.31 233 VAL A N 1
ATOM 1904 C CA . VAL A 1 233 ? 6.212 -9.839 1.696 1.00 92.31 233 VAL A CA 1
ATOM 1905 C C . VAL A 1 233 ? 5.337 -9.227 2.787 1.00 92.31 233 VAL A C 1
ATOM 1907 O O . VAL A 1 233 ? 5.578 -8.098 3.216 1.00 92.31 233 VAL A O 1
ATOM 1910 N N . LEU A 1 234 ? 4.356 -9.985 3.279 1.00 94.50 234 LEU A N 1
ATOM 1911 C CA . LEU A 1 234 ? 3.482 -9.555 4.359 1.00 94.50 234 LEU A CA 1
ATOM 1912 C C . LEU A 1 234 ? 4.279 -9.283 5.639 1.00 94.50 234 LEU A C 1
ATOM 1914 O O . LEU A 1 234 ? 4.074 -8.242 6.249 1.00 94.50 234 LEU A O 1
ATOM 1918 N N . ALA A 1 235 ? 5.230 -10.146 6.000 1.00 94.06 235 ALA A N 1
ATOM 1919 C CA . ALA A 1 235 ? 6.110 -9.973 7.155 1.00 94.06 235 ALA A CA 1
ATOM 1920 C C . ALA A 1 235 ? 6.919 -8.674 7.087 1.00 94.06 235 ALA A C 1
ATOM 1922 O O . ALA A 1 235 ? 6.921 -7.908 8.051 1.00 94.06 235 ALA A O 1
ATOM 1923 N N . GLN A 1 236 ? 7.518 -8.363 5.930 1.00 91.38 236 GLN A N 1
ATOM 1924 C CA . GLN A 1 236 ? 8.188 -7.076 5.732 1.00 91.38 236 GLN A CA 1
ATOM 1925 C C . GLN A 1 236 ? 7.209 -5.904 5.891 1.00 91.38 236 GLN A C 1
ATOM 1927 O O . GLN A 1 236 ? 7.551 -4.912 6.531 1.00 91.38 236 GLN A O 1
ATOM 1932 N N . ARG A 1 237 ? 5.994 -6.024 5.340 1.00 90.44 237 ARG A N 1
ATOM 1933 C CA . ARG A 1 237 ? 4.956 -4.987 5.416 1.00 90.44 237 ARG A CA 1
ATOM 1934 C C . ARG A 1 237 ? 4.472 -4.738 6.847 1.00 90.44 237 ARG A C 1
ATOM 1936 O O . ARG A 1 237 ? 4.288 -3.588 7.224 1.00 90.44 237 ARG A O 1
ATOM 1943 N N . VAL A 1 238 ? 4.284 -5.792 7.641 1.00 91.81 238 VAL A N 1
ATOM 1944 C CA . VAL A 1 238 ? 3.819 -5.689 9.037 1.00 91.81 238 VAL A CA 1
ATOM 1945 C C . VAL A 1 238 ? 4.948 -5.487 10.051 1.00 91.81 238 VAL A C 1
ATOM 1947 O O . VAL A 1 238 ? 4.675 -5.328 11.239 1.00 91.81 238 VAL A O 1
ATOM 1950 N N . GLY A 1 239 ? 6.209 -5.491 9.605 1.00 89.94 239 GLY A N 1
ATOM 1951 C CA . GLY A 1 239 ? 7.379 -5.369 10.477 1.00 89.94 239 GLY A CA 1
ATOM 1952 C C . GLY A 1 239 ? 7.578 -6.564 11.417 1.00 89.94 239 GLY A C 1
ATOM 1953 O O . GLY A 1 239 ? 8.160 -6.406 12.489 1.00 89.94 239 GLY A O 1
ATOM 1954 N N . GLU A 1 240 ? 7.091 -7.747 11.037 1.00 91.81 240 GLU A N 1
ATOM 1955 C CA . GLU A 1 240 ? 7.226 -8.988 11.808 1.00 91.81 240 GLU A CA 1
ATOM 1956 C C . GLU A 1 240 ? 8.258 -9.928 11.166 1.00 91.81 240 GLU A C 1
ATOM 1958 O O . GLU A 1 240 ? 8.603 -9.810 9.990 1.00 91.81 240 GLU A O 1
ATOM 1963 N N . ALA A 1 241 ? 8.757 -10.893 11.942 1.00 91.88 241 ALA A N 1
ATOM 1964 C CA . ALA A 1 241 ? 9.606 -11.951 11.406 1.00 91.88 241 ALA A CA 1
ATOM 1965 C C . ALA A 1 241 ? 8.783 -12.898 10.499 1.00 91.88 241 ALA A C 1
ATOM 1967 O O . ALA A 1 241 ? 7.646 -13.229 10.865 1.00 91.88 241 ALA A O 1
ATOM 1968 N N . PRO A 1 242 ? 9.321 -13.377 9.357 1.00 92.75 242 PRO A N 1
ATOM 1969 C CA . PRO A 1 242 ? 8.608 -14.290 8.458 1.00 92.75 242 PRO A CA 1
ATOM 1970 C C . PRO A 1 242 ? 8.041 -15.529 9.157 1.00 92.75 242 PRO A C 1
ATOM 1972 O O . PRO A 1 242 ? 6.932 -15.953 8.846 1.00 92.75 242 PRO A O 1
ATOM 1975 N N . GLU A 1 243 ? 8.753 -16.071 10.148 1.00 92.69 243 GLU A N 1
ATOM 1976 C CA . GLU A 1 243 ? 8.338 -17.218 10.964 1.00 92.69 243 GLU A CA 1
ATOM 1977 C C . GLU A 1 243 ? 6.980 -16.990 11.638 1.00 92.69 243 GLU A C 1
ATOM 1979 O O . GLU A 1 243 ? 6.135 -17.885 11.657 1.00 92.69 243 GLU A O 1
ATOM 1984 N N . ILE A 1 244 ? 6.760 -15.783 12.173 1.00 93.25 244 ILE A N 1
ATOM 1985 C CA . ILE A 1 244 ? 5.530 -15.422 12.885 1.00 93.25 244 ILE A CA 1
ATOM 1986 C C . ILE A 1 244 ? 4.362 -15.388 11.899 1.00 93.25 244 ILE A C 1
ATOM 1988 O O . ILE A 1 244 ? 3.317 -15.993 12.144 1.00 93.25 244 ILE A O 1
ATOM 1992 N N . VAL A 1 245 ? 4.545 -14.709 10.765 1.00 95.12 245 VAL A N 1
ATOM 1993 C CA . VAL A 1 245 ? 3.498 -14.554 9.747 1.00 95.12 245 VAL A CA 1
ATOM 1994 C C . VAL A 1 245 ? 3.159 -15.892 9.095 1.00 95.12 245 VAL A C 1
ATOM 1996 O O . VAL A 1 245 ? 1.982 -16.228 8.961 1.00 95.12 245 VAL A O 1
ATOM 1999 N N . ILE A 1 246 ? 4.168 -16.699 8.757 1.00 93.94 246 ILE A N 1
ATOM 2000 C CA . ILE A 1 246 ? 3.979 -18.059 8.236 1.00 93.94 246 ILE A CA 1
ATOM 2001 C C . ILE A 1 246 ? 3.204 -18.909 9.244 1.00 93.94 246 ILE A C 1
ATOM 2003 O O . ILE A 1 246 ? 2.249 -19.583 8.856 1.00 93.94 246 ILE A O 1
ATOM 2007 N N . GLY A 1 247 ? 3.553 -18.830 10.532 1.00 92.75 247 GLY A N 1
ATOM 2008 C CA . GLY A 1 247 ? 2.814 -19.492 11.603 1.00 92.75 247 GLY A CA 1
ATOM 2009 C C . GLY A 1 247 ? 1.339 -19.082 11.630 1.00 92.75 247 GLY A C 1
ATOM 2010 O O . GLY A 1 247 ? 0.469 -19.953 11.618 1.00 92.75 247 GLY A O 1
ATOM 2011 N N . LYS A 1 248 ? 1.027 -17.779 11.591 1.00 94.56 248 LYS A N 1
ATOM 2012 C CA . LYS A 1 248 ? -0.364 -17.278 11.541 1.00 94.56 248 LYS A CA 1
ATOM 2013 C C . LYS A 1 248 ? -1.128 -17.840 10.331 1.00 94.56 248 LYS A C 1
ATOM 2015 O O . LYS A 1 248 ? -2.236 -18.355 10.486 1.00 94.56 248 LYS A O 1
ATOM 2020 N N . ILE A 1 249 ? -0.518 -17.833 9.144 1.00 94.62 249 ILE A N 1
ATOM 2021 C CA . ILE A 1 249 ? -1.128 -18.366 7.912 1.00 94.62 249 ILE A CA 1
ATOM 2022 C C . ILE A 1 249 ? -1.378 -19.878 8.019 1.00 94.62 249 ILE A C 1
ATOM 2024 O O . ILE A 1 249 ? -2.444 -20.357 7.633 1.00 94.62 249 ILE A O 1
ATOM 2028 N N . GLN A 1 250 ? -0.441 -20.646 8.581 1.00 92.06 250 GLN A N 1
ATOM 2029 C CA . GLN A 1 250 ? -0.615 -22.090 8.796 1.00 92.06 250 GLN A CA 1
ATOM 2030 C C . GLN A 1 250 ? -1.781 -22.415 9.743 1.00 92.06 250 GLN A C 1
ATOM 2032 O O . GLN A 1 250 ? -2.424 -23.454 9.583 1.00 92.06 250 GLN A O 1
ATOM 2037 N N . HIS A 1 251 ? -2.093 -21.513 10.678 1.00 92.31 251 HIS A N 1
ATOM 2038 C CA . HIS A 1 251 ? -3.253 -21.605 11.569 1.00 92.31 251 HIS A CA 1
ATOM 2039 C C . HIS A 1 251 ? -4.555 -21.063 10.947 1.00 92.31 251 HIS A C 1
ATOM 2041 O O . HIS A 1 251 ? -5.589 -21.048 11.611 1.00 92.31 251 HIS A O 1
ATOM 2047 N N . GLY A 1 252 ? -4.535 -20.652 9.675 1.00 93.50 252 GLY A N 1
ATOM 2048 C CA . GLY A 1 252 ? -5.724 -20.234 8.930 1.00 93.50 252 GLY A CA 1
ATOM 2049 C C . GLY A 1 252 ? -6.085 -18.754 9.058 1.00 93.50 252 GLY A C 1
ATOM 2050 O O . GLY A 1 252 ? -7.194 -18.377 8.683 1.00 93.50 252 GLY A O 1
ATOM 2051 N N . PHE A 1 253 ? -5.181 -17.911 9.564 1.00 95.81 253 PHE A N 1
ATOM 2052 C CA . PHE A 1 253 ? -5.384 -16.461 9.568 1.00 95.81 253 PHE A CA 1
ATOM 2053 C C . PHE A 1 253 ? -5.293 -15.924 8.135 1.00 95.81 253 PHE A C 1
ATOM 2055 O O . PHE A 1 253 ? -4.412 -16.323 7.371 1.00 95.81 253 PHE A O 1
ATOM 2062 N N . SER A 1 254 ? -6.199 -15.012 7.771 1.00 95.81 254 SER A N 1
ATOM 2063 C CA . SER A 1 254 ? -6.132 -14.311 6.487 1.00 95.81 254 SER A CA 1
ATOM 2064 C C . SER A 1 254 ? -5.079 -13.204 6.513 1.00 95.81 254 SER A C 1
ATOM 2066 O O . SER A 1 254 ? -4.768 -12.655 7.572 1.00 95.81 254 SER A O 1
ATOM 2068 N N . GLU A 1 255 ? -4.562 -12.832 5.341 1.00 95.56 255 GLU A N 1
ATOM 2069 C CA . GLU A 1 255 ? -3.617 -11.715 5.209 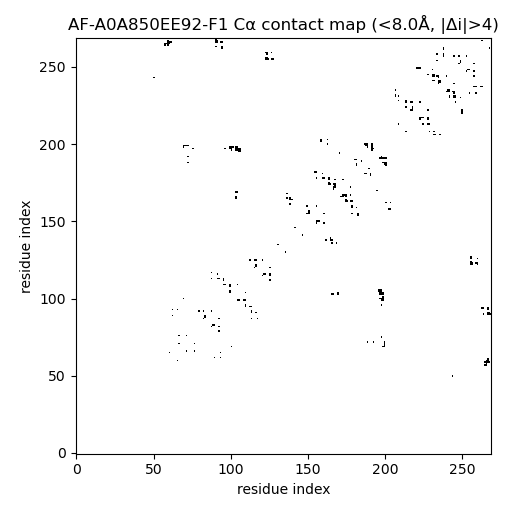1.00 95.56 255 GLU A CA 1
ATOM 2070 C C . GLU A 1 255 ? -4.221 -10.409 5.750 1.00 95.56 255 GLU A C 1
ATOM 2072 O O . GLU A 1 255 ? -3.551 -9.656 6.452 1.00 95.56 255 GLU A O 1
ATOM 2077 N N . GLU A 1 256 ? -5.513 -10.172 5.510 1.00 97.31 256 GLU A N 1
ATOM 2078 C CA . GLU A 1 256 ? -6.222 -8.987 5.998 1.00 97.31 256 GLU A CA 1
ATOM 2079 C C . GLU A 1 256 ? -6.345 -8.942 7.519 1.00 97.31 256 GLU A C 1
ATOM 2081 O O . GLU A 1 256 ? -6.275 -7.860 8.099 1.00 97.31 256 GLU A O 1
ATOM 2086 N N . LEU A 1 257 ? -6.510 -10.096 8.171 1.00 97.38 257 LEU A N 1
ATOM 2087 C CA . LEU A 1 257 ? -6.555 -10.162 9.628 1.00 97.38 257 LEU A CA 1
ATOM 2088 C C . LEU A 1 257 ? -5.173 -9.858 10.216 1.00 97.38 257 LEU A C 1
ATOM 2090 O O . LEU A 1 257 ? -5.069 -9.062 11.143 1.00 97.38 257 LEU A O 1
ATOM 2094 N N . ILE A 1 258 ? -4.114 -10.426 9.631 1.00 97.38 258 ILE A N 1
ATOM 2095 C CA . ILE A 1 258 ? -2.728 -10.172 10.047 1.00 97.38 258 ILE A CA 1
ATOM 2096 C C . ILE A 1 258 ? -2.378 -8.683 9.880 1.00 97.38 258 ILE A C 1
ATOM 2098 O O . ILE A 1 258 ? -1.799 -8.085 10.788 1.00 97.38 258 ILE A O 1
ATOM 2102 N N . LEU A 1 259 ? -2.764 -8.070 8.754 1.00 96.94 259 LEU A N 1
ATOM 2103 C CA . LEU A 1 259 ? -2.601 -6.631 8.517 1.00 96.94 259 LEU A CA 1
ATOM 2104 C C . LEU A 1 259 ? -3.368 -5.797 9.543 1.00 96.94 259 LEU A C 1
ATOM 2106 O O . LEU A 1 259 ? -2.801 -4.880 10.130 1.00 96.94 259 LEU A O 1
ATOM 2110 N N . ALA A 1 260 ? -4.646 -6.112 9.769 1.00 97.12 260 ALA A N 1
ATOM 2111 C CA . ALA A 1 260 ? -5.481 -5.382 10.713 1.00 97.12 260 ALA A C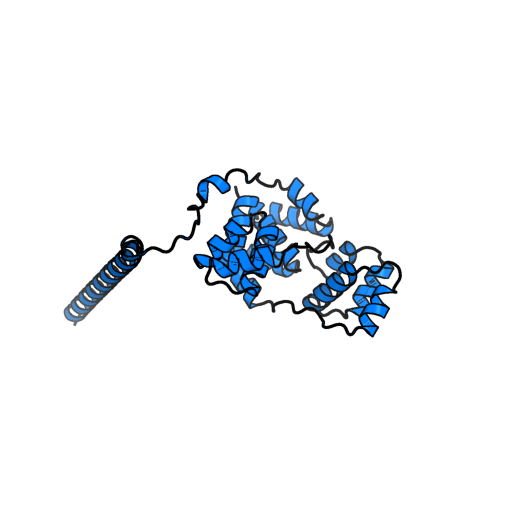A 1
ATOM 2112 C C . ALA A 1 260 ? -4.901 -5.432 12.133 1.00 97.12 260 ALA A C 1
ATOM 2114 O O . ALA A 1 260 ? -4.761 -4.387 12.762 1.00 97.12 260 ALA A O 1
ATOM 2115 N N . GLU A 1 261 ? -4.512 -6.613 12.620 1.00 95.75 261 GLU A N 1
ATOM 2116 C CA . GLU A 1 261 ? -3.887 -6.770 13.939 1.00 95.75 261 GLU A CA 1
ATOM 2117 C C . GLU A 1 261 ? -2.574 -5.988 14.048 1.00 95.75 261 GLU A C 1
ATOM 2119 O O . GLU A 1 261 ? -2.368 -5.268 15.028 1.00 95.75 261 GLU A O 1
ATOM 2124 N N . SER A 1 262 ? -1.706 -6.080 13.034 1.00 95.19 262 SER A N 1
ATOM 2125 C CA . SER A 1 262 ? -0.433 -5.355 13.017 1.00 95.19 262 SER A CA 1
ATOM 2126 C C . SER A 1 262 ? -0.647 -3.843 13.036 1.00 95.19 262 SER A C 1
ATOM 2128 O O . SER A 1 262 ? -0.071 -3.151 13.874 1.00 95.19 262 SER A O 1
ATOM 2130 N N . TYR A 1 263 ? -1.521 -3.315 12.178 1.00 95.38 263 TYR A N 1
ATOM 2131 C CA . TYR A 1 263 ? -1.773 -1.880 12.105 1.00 95.38 263 TYR A CA 1
ATOM 2132 C C . TYR A 1 263 ? -2.476 -1.342 13.354 1.00 95.38 263 TYR A C 1
ATOM 2134 O O . TYR A 1 263 ? -2.119 -0.266 13.835 1.00 95.38 263 TYR A O 1
ATOM 2142 N N . ILE A 1 264 ? -3.407 -2.101 13.942 1.00 94.75 264 ILE A N 1
ATOM 2143 C CA . ILE A 1 264 ? -3.994 -1.762 15.245 1.00 94.75 264 ILE A CA 1
ATOM 2144 C C . ILE A 1 264 ? -2.904 -1.738 16.319 1.00 94.75 264 ILE A C 1
ATOM 2146 O O . ILE A 1 264 ? -2.880 -0.817 17.123 1.00 94.75 264 ILE A O 1
ATOM 2150 N N . SER A 1 265 ? -1.961 -2.681 16.323 1.00 93.00 265 SER A N 1
ATOM 2151 C CA . SER A 1 265 ? -0.851 -2.639 17.279 1.00 93.00 265 SER A CA 1
ATOM 2152 C C . SER A 1 265 ? 0.136 -1.494 17.009 1.00 93.00 265 SER A C 1
ATOM 2154 O O . SER A 1 265 ? 0.731 -0.977 17.955 1.00 93.00 265 SER A O 1
ATOM 2156 N N . LYS A 1 266 ? 0.342 -1.114 15.741 1.00 91.50 266 LYS A N 1
ATOM 2157 C CA . LYS A 1 266 ? 1.263 -0.046 15.313 1.00 91.50 266 LYS A CA 1
ATOM 2158 C C . LYS A 1 266 ? 0.729 1.342 15.683 1.00 91.50 266 LYS A C 1
ATOM 2160 O O . LYS A 1 266 ? 1.509 2.190 16.121 1.00 91.50 266 LYS A O 1
ATOM 2165 N N . TYR A 1 267 ? -0.581 1.556 15.525 1.00 92.75 267 TYR A N 1
ATOM 2166 C CA . TYR A 1 267 ? -1.224 2.874 15.623 1.00 92.75 267 TYR A CA 1
ATOM 2167 C C . TYR A 1 267 ? -2.246 3.023 16.755 1.00 92.75 267 TYR A C 1
ATOM 2169 O O . TYR A 1 267 ? -2.482 4.144 17.206 1.00 92.75 267 TYR A O 1
ATOM 2177 N N . GLY A 1 268 ? -2.856 1.928 17.207 1.00 81.19 268 GLY A N 1
ATOM 2178 C CA . GLY A 1 268 ? -3.938 1.925 18.192 1.00 81.19 268 GLY A CA 1
ATOM 2179 C C . GLY A 1 268 ? -3.541 2.516 19.546 1.00 81.19 268 GLY A C 1
ATOM 2180 O O . GLY A 1 268 ? -2.370 2.519 19.938 1.00 81.19 268 GLY A O 1
ATOM 2181 N N . GLU A 1 269 ? -4.528 3.081 20.241 1.00 58.97 269 GLU A N 1
ATOM 2182 C CA . GLU A 1 269 ? -4.446 3.542 21.638 1.00 58.97 269 GLU A CA 1
ATOM 2183 C C . GLU A 1 269 ? -4.558 2.410 22.650 1.00 58.97 269 GLU A C 1
ATOM 2185 O O . GLU A 1 269 ? -5.472 1.568 22.507 1.00 58.97 269 GLU A O 1
#

pLDDT: mean 85.07, std 16.71, range [35.12, 98.69]

Foldseek 3Di:
DVVVVVVVVVVVVVVVVVVVVVVVVVVVVVVVVVPDDDDDDDDDPDDPPPLVVQPPDQDAADPVNLCVVQVFDPVVVVVLVVCVVVPQDNLQLSLLLLLQQLVQHFPVLSVVLSVCVVVPDAQLVSVVVVPVVADDDDADPDDPVRVVVQVPPPPRDPQQQVVLRSCCRVLVDDSVVSSVVCVVVVFPQVVSVVSRTRHGSDGDDDQDDDPVNLVVLVVVAPDDSVRLVVLSVLCVSLVHDSVSSSVCVRVPDDSSNSSSVSSCSRHND

Radius of gyration: 24.7 Å; Cα contacts (8 Å, |Δi|>4): 202; chains: 1; bounding box: 75×61×51 Å

Sequence (269 aa):
MHKRKVIQMTVLIMILALVFQAGVFAYTKVAAVQNNHDESALDSKYEEIDLKKLQSKITKVTFEQFLKEFKVQEVYQQKIEKLISEGYNVADICIAYDFLYHNYGSVSEWEELLASKASGESWDKIFIKYNKKHPEFEPRNFDSEELERLMNIQNVTPDDIMISDRLSFVSGKPFNDLINEKNTTGDWGSIFSRENILNSGSPFPRVRITSEEIHKYMQGGKLKEQQITRAFVLAQRVGEAPEIVIGKIQHGFSEELILAESYISKYGE

Secondary structure (DSSP, 8-state):
-HHHHHHHHHHHHHHHHHHHHHHHHHHHHHHHHTT---------------HHHH-TT--PPPHHHHHHHTT--HHHHHHHHHHHHTT--HHHHHHHHHHHHHHT-BHHHHHHHHHHHHTT--HHHHHHHHHHHSPPP------HHHHHHHHTSTT--HHHHHHHHHHHHHH---HHHHHHHHHHHS-HHHHHHHTTBS---PPPPPPP--HHHHHHHHHTSS--HHHHHHHHHHHHHHT--HHHHHHHHHTT--HHHHHHHHHHHHH--

Nearest PDB structures (foldseek):
  3mvu-assembly1_A  TM=1.149E-01  e=5.194E+00  Ruegeria sp. TM1040

Organism: NCBI:txid2744309

Solvent-accessible surface area (backbone atoms only — not comparable to full-atom values): 15768 Å² total; per-residue (Å²): 121,66,71,63,55,52,54,53,51,54,52,51,53,52,51,53,51,51,52,51,52,50,51,52,51,51,52,53,47,58,64,51,58,77,76,66,78,80,94,72,93,70,98,68,94,67,76,82,73,59,63,76,73,72,61,78,76,80,73,66,59,47,72,69,54,49,44,59,75,56,53,58,50,70,78,53,47,57,49,49,53,49,43,48,75,74,67,49,57,67,38,60,53,49,43,43,47,56,57,26,34,79,67,57,29,37,59,67,55,41,52,51,50,50,52,45,41,74,73,69,51,52,61,32,60,52,43,50,55,50,56,73,74,46,80,81,89,72,82,79,86,72,52,72,68,60,47,52,54,52,61,66,39,85,94,47,48,75,62,53,53,53,48,24,50,55,47,20,70,71,71,67,48,59,46,69,59,44,50,53,45,38,68,70,67,73,43,52,38,68,51,26,56,73,71,40,26,62,35,43,69,70,77,75,87,78,78,89,77,53,71,66,58,52,50,56,54,38,77,75,48,96,50,52,68,70,56,51,55,49,25,44,51,49,9,64,72,60,73,47,59,44,69,59,42,44,50,43,44,76,74,67,50,51,72,42,46,55,48,33,56,38,40,44,61,40,40,52,134

Mean predicted aligned error: 11.56 Å